Protein AF-A0A937W418-F1 (afdb_monomer)

Mean predicted aligned error: 5.49 Å

Nearest PDB structures (foldseek):
  1o9b-assembly2_B  TM=9.532E-01  e=1.378E-19  Escherichia coli
  3t4e-assembly1_B  TM=9.392E-01  e=2.701E-19  Salmonella enterica subsp. enterica serovar Typhimurium
  3tnl-assembly1_B  TM=9.259E-01  e=9.186E-19  Listeria monocytogenes EGD-e
  3sef-assembly2_C  TM=9.244E-01  e=5.097E-18  Vibrio cholerae O1 biovar El Tor str. N16961
  5dzs-assembly2_A  TM=8.755E-01  e=1.959E-17  Clostridioides difficile 630

Foldseek 3Di:
DDDPDPDDLDQDPPQAEEEEEEPPDPPDCCQVVVVVVCVVVVHSYHYYYDDADPVCLLVVLLVCLVVRHQKYFYDPPCFQVNVVNAPEEDPLSVLLNGFGIWGADPSHIYGDDCLLVVVVVVCVVVVDPLLPWAEEEEALDSSSSSVLSSSVVVNNQHYEYEYQPQVSQVVSQVSNCVVRVNHHYYYDYNVCSVVSCVVTPYYD

Radius of gyration: 19.55 Å; Cα contacts (8 Å, |Δi|>4): 354; chains: 1; bounding box: 42×28×57 Å

Secondary structure (DSSP, 8-state):
-PPS--PPP---TTPEEEEEEESS-TT-SHHHHHHHHHHHTT--EEEEEEE--GGGHHHHHHHHHHTT--EEEE-TT-TTGGGGG-SEE-HHHHHHT--SEEEEETTEEEEE--HHHHHHHHHHTTT--GGG-EEEEE--SHHHHHHHHHHHHTT-SEEEEEESSHHHHHHHHHHHHHH-TTSEEEEEEGGGHHHH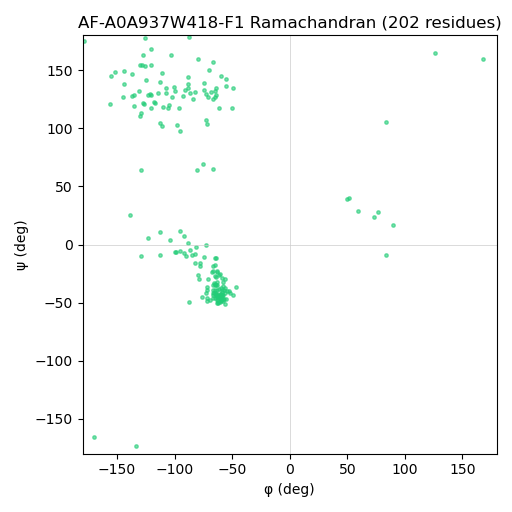HHH-SEE-

Organism: Tectimicrobiota bacterium (NCBI:txid2528274)

InterPro domains:
  IPR006151 Quinate/shikimate 5-dehydrogenase/glutamyl-tRNA reductase [PF01488] (131-198)
  IPR013708 Shikimate dehydrogenase substrate binding, N-terminal [PF08501] (20-102)
  IPR022893 Shikimate dehydrogenase family [PTHR21089] (10-198)
  IPR036291 NAD(P)-binding domain superfamily [SSF51735] (115-204)
  IPR046346 Aminoacid dehydrogenase-like, N-terminal domain superfamily [SSF53223] (10-114)

Solvent-accessible surface area (backbone atoms only — not comparable to full-atom values): 11082 Å² total; per-residue (Å²): 137,78,82,83,74,95,66,74,82,81,81,56,98,79,48,41,41,33,32,35,39,14,51,86,44,89,84,59,58,59,42,64,55,50,42,50,50,28,58,78,67,71,44,67,55,48,48,42,78,41,79,41,55,84,93,42,45,63,61,50,53,54,48,37,44,76,72,59,37,48,28,34,35,36,35,57,78,40,23,51,69,48,62,82,72,43,80,39,65,39,71,68,16,58,72,41,56,34,32,38,35,35,44,37,57,97,75,45,38,40,29,30,45,58,65,16,56,63,57,49,59,74,48,57,83,67,67,67,64,40,66,77,29,38,33,27,34,69,40,55,50,75,69,42,33,23,41,51,51,38,43,47,73,62,41,27,41,33,42,38,31,20,18,92,56,52,67,52,25,46,55,49,34,53,54,46,36,73,78,39,71,91,40,47,58,45,66,47,60,46,88,49,39,69,62,50,38,76,74,28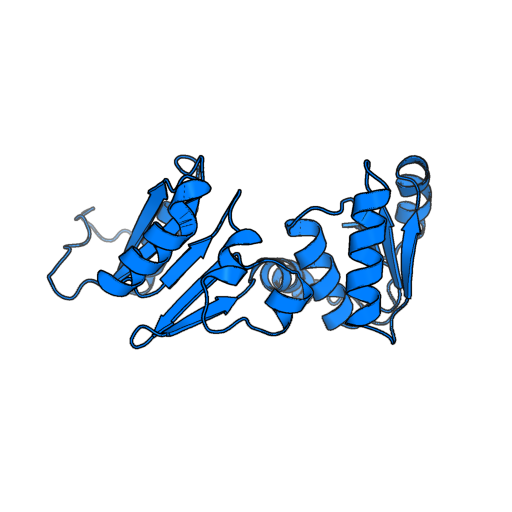,77,37,71,85

Structure (mmCIF, N/CA/C/O backbone):
data_AF-A0A937W418-F1
#
_entry.id   AF-A0A937W418-F1
#
loop_
_atom_site.group_PDB
_atom_site.id
_atom_site.type_symbol
_atom_site.label_atom_id
_atom_site.label_alt_id
_atom_site.label_comp_id
_atom_site.label_asym_id
_atom_site.label_entity_id
_atom_site.label_seq_id
_atom_site.pdbx_PDB_ins_code
_atom_site.Cartn_x
_atom_site.Cartn_y
_atom_site.Cartn_z
_atom_site.occupancy
_atom_site.B_iso_or_equiv
_atom_site.auth_seq_id
_atom_site.auth_comp_id
_atom_site.auth_asym_id
_atom_site.auth_atom_id
_atom_site.pdbx_PDB_model_num
ATOM 1 N N . MET A 1 1 ? 18.590 -0.813 29.238 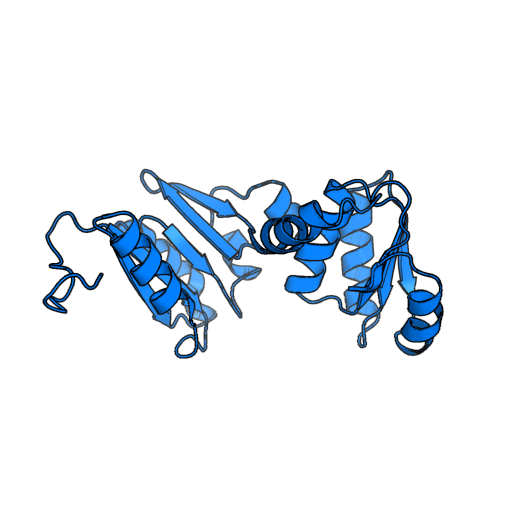1.00 36.72 1 MET A N 1
ATOM 2 C CA . MET A 1 1 ? 17.911 -0.448 30.499 1.00 36.72 1 MET A CA 1
ATOM 3 C C . MET A 1 1 ? 16.438 -0.772 30.345 1.00 36.72 1 MET A C 1
ATOM 5 O O . MET A 1 1 ? 15.747 -0.120 29.577 1.00 36.72 1 MET A O 1
ATOM 9 N N . THR A 1 2 ? 16.021 -1.861 30.978 1.00 39.09 2 THR A N 1
ATOM 10 C CA . THR A 1 2 ? 14.660 -2.403 31.008 1.00 39.09 2 THR A CA 1
ATOM 11 C C . THR A 1 2 ? 13.766 -1.528 31.882 1.00 39.09 2 THR A C 1
ATOM 13 O O . THR A 1 2 ? 14.121 -1.264 33.030 1.00 39.09 2 THR A O 1
ATOM 16 N N . SER A 1 3 ? 12.603 -1.110 31.379 1.00 38.44 3 SER A N 1
ATOM 17 C CA . SER A 1 3 ? 11.506 -0.759 32.281 1.00 38.44 3 SER A CA 1
ATOM 18 C C . SER A 1 3 ? 11.084 -2.049 33.009 1.00 38.44 3 SER A C 1
ATOM 20 O O . SER A 1 3 ? 10.907 -3.074 32.344 1.00 38.44 3 SER A O 1
ATOM 22 N N . PRO A 1 4 ? 11.033 -2.053 34.351 1.00 44.56 4 PRO A N 1
ATOM 23 C CA . PRO A 1 4 ? 10.585 -3.196 35.130 1.00 44.56 4 PRO A CA 1
ATOM 24 C C . PRO A 1 4 ? 9.059 -3.306 35.021 1.00 44.56 4 PRO A C 1
ATOM 26 O O . PRO A 1 4 ? 8.363 -2.301 35.110 1.00 44.56 4 PRO A O 1
ATOM 29 N N . GLU A 1 5 ? 8.566 -4.535 34.875 1.00 43.38 5 GLU A N 1
ATOM 30 C CA . GLU A 1 5 ? 7.152 -4.934 34.767 1.00 43.38 5 GLU A CA 1
ATOM 31 C C . GLU A 1 5 ? 6.528 -4.823 33.366 1.00 43.38 5 GLU A C 1
ATOM 33 O O . GLU A 1 5 ? 6.128 -3.762 32.896 1.00 43.38 5 GLU A O 1
ATOM 38 N N . GLY A 1 6 ? 6.342 -5.986 32.732 1.00 44.59 6 GLY A N 1
ATOM 39 C CA . GLY A 1 6 ? 5.422 -6.178 31.613 1.00 44.59 6 GLY A CA 1
ATOM 40 C C . GLY A 1 6 ? 3.965 -6.009 32.044 1.00 44.59 6 GLY A C 1
ATOM 41 O O . GLY A 1 6 ? 3.196 -6.968 32.025 1.00 44.59 6 GLY A O 1
ATOM 42 N N . ARG A 1 7 ? 3.576 -4.799 32.458 1.00 47.84 7 ARG A N 1
ATOM 43 C CA . ARG A 1 7 ? 2.165 -4.468 32.651 1.00 47.84 7 ARG A CA 1
ATOM 44 C C . ARG A 1 7 ? 1.497 -4.371 31.280 1.00 47.84 7 ARG A C 1
ATOM 46 O O . ARG A 1 7 ? 1.994 -3.628 30.431 1.00 47.84 7 ARG A O 1
ATOM 53 N N . PRO A 1 8 ? 0.383 -5.085 31.043 1.00 54.78 8 PRO A N 1
ATOM 54 C CA . PRO A 1 8 ? -0.421 -4.842 29.857 1.00 54.78 8 PRO A CA 1
ATOM 55 C C . PRO A 1 8 ? -0.817 -3.363 29.832 1.00 54.78 8 PRO A C 1
ATOM 57 O O . PRO A 1 8 ? -1.168 -2.790 30.866 1.00 54.78 8 PRO A O 1
ATOM 60 N N . GLN A 1 9 ? -0.719 -2.743 28.656 1.00 64.81 9 GLN A N 1
ATOM 61 C CA . GLN A 1 9 ? -1.182 -1.379 28.420 1.00 64.81 9 GLN A CA 1
ATOM 62 C C . GLN A 1 9 ? -2.625 -1.276 28.937 1.00 64.81 9 GLN A C 1
ATOM 64 O O . GLN A 1 9 ? -3.492 -2.029 28.494 1.00 64.81 9 GLN A O 1
ATOM 69 N N . SER A 1 10 ? -2.870 -0.430 29.942 1.00 81.00 10 SER A N 1
ATOM 70 C CA . SER A 1 10 ? -4.192 -0.339 30.559 1.00 81.00 10 SER A CA 1
ATOM 71 C C . SER A 1 10 ? -5.140 0.352 29.586 1.00 81.00 10 SER A C 1
ATOM 73 O O . SER A 1 10 ? -5.069 1.567 29.413 1.00 81.00 10 SER A O 1
ATOM 75 N N . ILE A 1 11 ? -5.998 -0.428 28.934 1.00 91.62 11 ILE A N 1
ATOM 76 C CA . ILE A 1 11 ? -7.041 0.092 28.050 1.00 91.62 11 ILE A CA 1
ATOM 77 C C . ILE A 1 11 ? -8.068 0.834 28.909 1.00 91.62 11 ILE A C 1
ATOM 79 O O . ILE A 1 11 ? -8.529 0.314 29.927 1.00 91.62 11 ILE A O 1
ATOM 83 N N . SER A 1 12 ? -8.421 2.047 28.494 1.00 93.00 12 SER A N 1
ATOM 84 C CA . SER A 1 12 ? -9.420 2.895 29.143 1.00 93.00 12 SER A CA 1
ATOM 85 C C . SER A 1 12 ? -10.492 3.344 28.142 1.00 93.00 12 SER A C 1
ATOM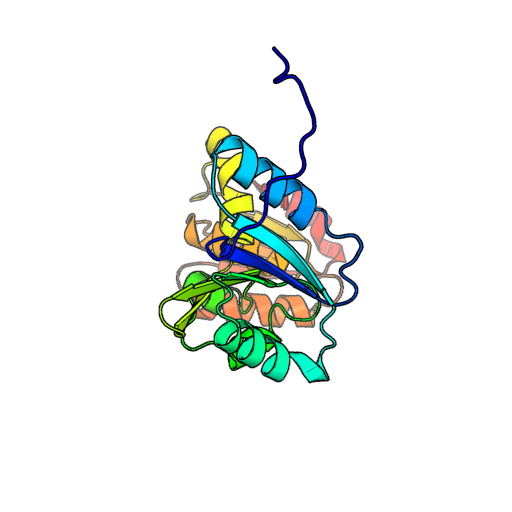 87 O O . SER A 1 12 ? -10.406 3.051 26.951 1.00 93.00 12 SER A O 1
ATOM 89 N N . GLY A 1 13 ? -11.504 4.083 28.607 1.00 93.75 13 GLY A N 1
ATOM 90 C CA . GLY A 1 13 ? -12.555 4.624 27.735 1.00 93.75 13 GLY A CA 1
ATOM 91 C C . GLY A 1 13 ? -12.071 5.660 26.711 1.00 93.75 13 GLY A C 1
ATOM 92 O O . GLY A 1 13 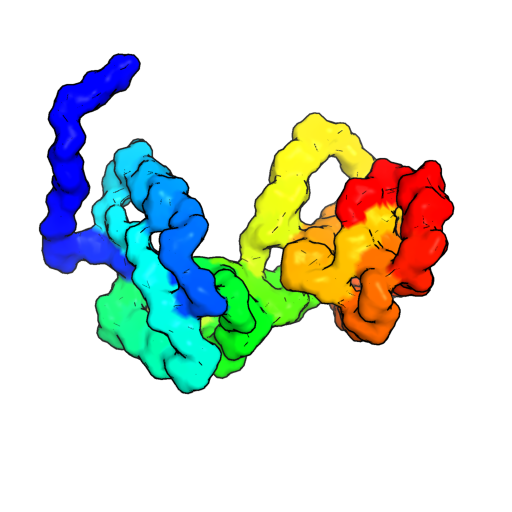? -12.827 5.999 25.807 1.00 93.75 13 GLY A O 1
ATOM 93 N N . THR A 1 14 ? -10.839 6.164 26.836 1.00 94.69 14 THR A N 1
ATOM 94 C CA . THR A 1 14 ? -10.238 7.113 25.881 1.00 94.69 14 THR A CA 1
ATOM 95 C C . THR A 1 14 ? -9.299 6.453 24.875 1.00 94.69 14 THR A C 1
ATOM 97 O O . THR A 1 14 ? -8.829 7.126 23.955 1.00 94.69 14 THR A O 1
ATOM 100 N N . THR A 1 15 ? -9.016 5.157 25.031 1.00 96.31 15 THR A N 1
ATOM 101 C CA . THR A 1 15 ? -8.032 4.458 24.206 1.00 96.31 15 THR A CA 1
ATOM 102 C C . THR A 1 15 ? -8.501 4.367 22.758 1.00 96.31 15 THR A C 1
ATOM 104 O O . THR A 1 15 ? -9.581 3.858 22.461 1.00 96.31 15 THR A O 1
ATOM 107 N N . ARG A 1 16 ? -7.662 4.838 21.831 1.00 97.00 16 ARG A N 1
ATOM 108 C CA . ARG A 1 16 ? -7.991 4.889 20.402 1.00 97.00 16 ARG A CA 1
ATOM 109 C C . ARG A 1 16 ? -7.743 3.548 19.726 1.00 97.00 16 ARG A C 1
ATOM 111 O O . ARG A 1 16 ? -6.664 2.967 19.851 1.00 97.00 16 ARG A O 1
ATOM 118 N N . LEU A 1 17 ? -8.720 3.078 18.959 1.00 97.62 17 LEU A N 1
ATOM 119 C CA . LEU A 1 17 ? -8.619 1.826 18.216 1.00 97.62 17 LEU A CA 1
ATOM 120 C C . LEU A 1 17 ? -8.097 2.063 16.794 1.00 97.62 17 LEU A C 1
ATOM 122 O O . LEU A 1 17 ? -8.657 2.855 16.033 1.00 97.62 17 LEU A O 1
ATOM 126 N N . TYR A 1 18 ? -7.055 1.317 16.442 1.00 98.56 18 TYR A N 1
ATOM 127 C CA . TYR A 1 18 ? -6.557 1.113 15.087 1.00 98.56 18 TYR A CA 1
ATOM 128 C C . TYR A 1 18 ? -6.604 -0.380 14.740 1.00 98.56 18 TYR A C 1
ATOM 130 O O . TYR A 1 18 ? -6.765 -1.235 15.616 1.00 98.56 18 TYR A O 1
ATOM 138 N N . GLY A 1 19 ? -6.420 -0.735 13.472 1.00 98.06 19 GLY A N 1
ATOM 139 C CA . GLY A 1 19 ? -6.310 -2.150 13.129 1.00 98.06 19 GLY A CA 1
ATOM 140 C C . GLY A 1 19 ? -5.872 -2.461 11.715 1.00 98.06 19 GLY A C 1
ATOM 141 O O . GLY A 1 19 ? -5.366 -1.598 11.006 1.00 98.06 19 GLY A O 1
ATOM 142 N N . ILE A 1 20 ? -6.058 -3.715 11.313 1.00 98.56 20 ILE A N 1
ATOM 143 C CA . ILE A 1 20 ? -5.779 -4.195 9.958 1.00 98.56 20 ILE A CA 1
ATOM 144 C C . ILE A 1 20 ? -6.887 -5.113 9.460 1.00 98.56 20 ILE A C 1
ATOM 146 O O . ILE A 1 20 ? -7.217 -6.089 10.125 1.00 98.56 20 ILE A O 1
ATOM 150 N N . MET A 1 21 ? -7.426 -4.833 8.275 1.00 98.44 21 MET A N 1
ATOM 151 C CA . MET A 1 21 ? -8.435 -5.667 7.618 1.00 98.44 21 MET A CA 1
ATOM 152 C C . MET A 1 21 ? -7.800 -6.568 6.553 1.00 98.44 21 MET A C 1
ATOM 154 O O . MET A 1 21 ? -7.040 -6.098 5.703 1.00 98.44 21 MET A O 1
ATOM 158 N N . GLY A 1 22 ? -8.137 -7.858 6.566 1.00 97.38 22 GLY A N 1
ATOM 159 C CA . GLY A 1 22 ? -7.689 -8.822 5.555 1.00 97.38 22 GLY A CA 1
ATOM 160 C C . GLY A 1 22 ? -8.247 -10.225 5.777 1.00 97.38 22 GLY A C 1
ATOM 161 O O . GLY A 1 22 ? -8.915 -10.486 6.783 1.00 97.38 22 GLY A O 1
ATOM 162 N N . HIS A 1 23 ? -7.959 -11.135 4.844 1.00 96.12 23 HIS A N 1
ATOM 163 C CA . HIS A 1 23 ? -8.336 -12.543 4.964 1.00 96.12 23 HIS A CA 1
ATOM 164 C C . HIS A 1 23 ? -7.434 -13.478 4.130 1.00 96.12 23 HIS A C 1
ATOM 166 O O . HIS A 1 23 ? -7.410 -13.352 2.905 1.00 96.12 23 HIS A O 1
ATOM 172 N N . PRO A 1 24 ? -6.738 -14.453 4.753 1.00 95.38 24 PRO A N 1
ATOM 173 C CA . PRO A 1 24 ? -6.520 -14.595 6.198 1.00 95.38 24 PRO A CA 1
ATOM 174 C C . PRO A 1 24 ? -5.639 -13.457 6.750 1.00 95.38 24 PRO A C 1
ATOM 176 O O . PRO A 1 24 ? -4.873 -12.847 6.009 1.00 95.38 24 PRO A O 1
ATOM 179 N N . ILE A 1 25 ? -5.731 -13.169 8.055 1.00 94.62 25 ILE A N 1
ATOM 180 C CA . ILE A 1 25 ? -5.018 -12.029 8.677 1.00 94.62 25 ILE A CA 1
ATOM 181 C C . ILE A 1 25 ? -4.198 -12.378 9.926 1.00 94.62 25 ILE A C 1
ATOM 183 O O . ILE A 1 25 ? -3.396 -11.576 10.397 1.00 94.62 25 ILE A O 1
ATOM 187 N N . THR A 1 26 ? -4.359 -13.590 10.452 1.00 92.44 26 THR A N 1
ATOM 188 C CA . THR A 1 26 ? -3.768 -14.035 11.725 1.00 92.44 26 THR A CA 1
ATOM 189 C C . THR A 1 26 ? -2.239 -14.047 11.732 1.00 92.44 26 THR A C 1
ATOM 191 O O . THR A 1 26 ? -1.639 -13.943 12.795 1.00 92.44 26 THR A O 1
ATOM 194 N N . HIS A 1 27 ? -1.603 -14.138 10.563 1.00 91.56 27 HIS A N 1
ATOM 195 C CA . HIS A 1 27 ? -0.144 -14.133 10.418 1.00 91.56 27 HIS A CA 1
ATOM 196 C C . HIS A 1 27 ? 0.463 -12.729 10.281 1.00 91.56 27 HIS A C 1
ATOM 198 O O . HIS A 1 27 ? 1.671 -12.603 10.088 1.00 91.56 27 HIS A O 1
ATOM 204 N N . SER A 1 28 ? -0.351 -11.671 10.335 1.00 94.56 28 SER A N 1
ATOM 205 C CA . SER A 1 28 ? 0.160 -10.309 10.209 1.00 94.56 28 SER A CA 1
ATOM 206 C C . SER A 1 28 ? 1.076 -9.946 11.378 1.00 94.56 28 SER A C 1
ATOM 208 O O . SER A 1 28 ? 0.716 -10.115 12.542 1.00 94.56 28 SER A O 1
ATOM 210 N N . LEU A 1 29 ? 2.240 -9.379 11.061 1.00 95.38 29 LEU A N 1
ATOM 211 C CA . LEU A 1 29 ? 3.155 -8.791 12.043 1.00 95.38 29 LEU A CA 1
ATOM 212 C C . LEU A 1 29 ? 2.796 -7.336 12.381 1.00 95.38 29 LEU A C 1
ATOM 214 O O . LEU A 1 29 ? 3.349 -6.775 13.327 1.00 95.38 29 LEU A O 1
ATOM 218 N N . SER A 1 30 ? 1.859 -6.721 11.646 1.00 95.94 30 SER A N 1
ATOM 219 C CA . SER A 1 30 ? 1.450 -5.330 11.869 1.00 95.94 30 SER A CA 1
ATOM 220 C C . SER A 1 30 ? 0.965 -5.064 13.299 1.00 95.94 30 SER A C 1
ATOM 222 O O . SER A 1 30 ? 1.392 -4.049 13.843 1.00 95.94 30 SER A O 1
ATOM 224 N N . PRO A 1 31 ? 0.173 -5.943 13.958 1.00 96.31 31 PRO A N 1
ATOM 225 C CA . PRO A 1 31 ? -0.198 -5.740 15.357 1.00 96.31 31 PRO A CA 1
ATOM 226 C C . PRO A 1 31 ? 1.011 -5.635 16.287 1.00 96.31 31 PRO A C 1
ATOM 228 O O . PRO A 1 31 ? 1.103 -4.687 17.056 1.00 96.31 31 PRO A O 1
ATOM 231 N N . MET A 1 32 ? 1.988 -6.539 16.160 1.00 96.00 32 MET A N 1
ATOM 232 C CA . MET A 1 32 ? 3.211 -6.490 16.968 1.00 96.00 32 MET A CA 1
ATOM 233 C C . MET A 1 32 ? 3.979 -5.181 16.737 1.00 96.00 32 MET A C 1
ATOM 235 O O . MET A 1 32 ? 4.341 -4.496 17.693 1.00 96.00 32 MET A O 1
ATOM 239 N N . MET A 1 33 ? 4.200 -4.824 15.469 1.00 96.62 33 MET A N 1
ATOM 240 C CA . MET A 1 33 ? 4.958 -3.633 15.080 1.00 96.62 33 MET A CA 1
ATOM 241 C C . MET A 1 33 ? 4.294 -2.340 15.572 1.00 96.62 33 MET A C 1
ATOM 243 O O . MET A 1 33 ? 4.955 -1.485 16.160 1.00 96.62 33 MET A O 1
ATOM 247 N N . GLN A 1 34 ? 2.984 -2.201 15.359 1.00 97.06 34 GLN A N 1
ATOM 248 C CA . GLN A 1 34 ? 2.237 -0.989 15.694 1.00 97.06 34 GLN A CA 1
ATOM 249 C C . GLN A 1 34 ? 2.042 -0.844 17.201 1.00 97.06 34 GLN A C 1
ATOM 251 O O . GLN A 1 34 ? 2.251 0.240 17.740 1.00 97.06 34 GLN A O 1
ATOM 256 N N . THR A 1 35 ? 1.732 -1.934 17.911 1.00 94.75 35 THR A N 1
ATOM 257 C CA . THR A 1 35 ? 1.667 -1.920 19.379 1.00 94.75 35 THR A CA 1
ATOM 258 C C . THR A 1 35 ? 3.007 -1.509 19.984 1.00 94.75 35 THR A C 1
ATOM 260 O O . THR A 1 35 ? 3.031 -0.665 20.878 1.00 94.75 35 THR A O 1
ATOM 263 N N . PHE A 1 36 ? 4.127 -2.036 19.474 1.00 95.06 36 PHE A N 1
ATOM 264 C CA . PHE A 1 36 ? 5.452 -1.616 19.928 1.00 95.06 36 PHE A CA 1
ATOM 265 C C . PHE A 1 36 ? 5.681 -0.115 19.695 1.00 95.06 36 PHE A C 1
ATOM 267 O O . PHE A 1 36 ? 6.080 0.591 20.620 1.00 95.06 36 PHE A O 1
ATOM 274 N N . ALA A 1 37 ? 5.374 0.396 18.498 1.00 96.00 37 ALA A N 1
ATOM 275 C CA . ALA A 1 37 ? 5.512 1.818 18.186 1.00 96.00 37 ALA A CA 1
ATOM 276 C C . ALA A 1 37 ? 4.648 2.702 19.106 1.00 96.00 37 ALA A C 1
ATOM 278 O O . ALA A 1 37 ? 5.151 3.667 19.684 1.00 96.00 37 ALA A O 1
ATOM 279 N N . PHE A 1 38 ? 3.378 2.346 19.326 1.00 95.56 38 PHE A N 1
ATOM 280 C CA . PHE A 1 38 ? 2.496 3.075 20.242 1.00 95.56 38 PHE A CA 1
ATOM 281 C C . PHE A 1 38 ? 3.048 3.123 21.667 1.00 95.56 38 PHE A C 1
ATOM 283 O O . PHE A 1 38 ? 3.011 4.178 22.299 1.00 95.56 38 PHE A O 1
ATOM 290 N N . GLN A 1 39 ? 3.621 2.023 22.155 1.00 92.81 39 GLN A N 1
ATOM 291 C CA . GLN A 1 39 ? 4.241 1.972 23.479 1.00 92.81 39 GLN A CA 1
ATOM 292 C C . GLN A 1 39 ? 5.491 2.852 23.568 1.00 92.81 39 GLN A C 1
ATOM 294 O O . GLN A 1 39 ? 5.622 3.625 24.519 1.00 92.81 39 GLN A O 1
ATOM 299 N N . GLN A 1 40 ? 6.381 2.792 22.571 1.00 95.88 40 GLN A N 1
ATOM 300 C CA . GLN A 1 40 ? 7.585 3.632 22.532 1.00 95.88 40 GLN A CA 1
ATOM 301 C C . GLN A 1 40 ? 7.242 5.127 22.525 1.00 95.88 40 GLN A C 1
ATOM 303 O O . GLN A 1 40 ? 7.902 5.920 23.196 1.00 95.88 40 GLN A O 1
ATOM 308 N N . HIS A 1 41 ? 6.167 5.503 21.829 1.00 94.88 41 HIS A N 1
ATOM 309 C CA . HIS A 1 41 ? 5.704 6.887 21.734 1.00 94.88 41 HIS A CA 1
ATOM 310 C C . HIS A 1 41 ? 4.664 7.279 22.797 1.00 94.88 41 HIS A C 1
ATOM 312 O O . HIS A 1 41 ? 4.139 8.390 22.743 1.00 94.88 41 HIS A O 1
ATOM 318 N N . ARG A 1 42 ? 4.382 6.408 23.780 1.00 93.69 42 ARG A N 1
ATOM 319 C CA . ARG A 1 42 ? 3.401 6.632 24.864 1.00 93.69 42 ARG A CA 1
ATOM 320 C C . ARG A 1 42 ? 2.023 7.070 24.349 1.00 93.69 42 ARG A C 1
ATOM 322 O O . ARG A 1 42 ? 1.377 7.942 24.926 1.00 93.69 42 ARG A O 1
ATOM 329 N N . MET A 1 43 ? 1.583 6.475 23.247 1.00 95.06 43 MET A N 1
ATOM 330 C CA . MET A 1 43 ? 0.284 6.749 22.644 1.00 95.06 43 MET A CA 1
ATOM 331 C C . MET A 1 43 ? -0.794 5.865 23.283 1.00 95.06 43 MET A C 1
ATOM 333 O O . MET A 1 43 ? -0.636 4.647 23.353 1.00 95.06 43 MET A O 1
ATOM 337 N N . ASP A 1 44 ? -1.912 6.466 23.705 1.00 95.50 44 ASP A N 1
ATOM 338 C CA . ASP A 1 44 ? -3.102 5.745 24.189 1.00 95.50 44 ASP A CA 1
ATOM 339 C C . ASP A 1 44 ? -3.879 5.129 23.011 1.00 95.50 44 ASP A C 1
ATOM 341 O O . ASP A 1 44 ? -4.938 5.611 22.600 1.00 95.50 44 ASP A O 1
ATOM 345 N N . CYS A 1 45 ? -3.272 4.113 22.395 1.00 96.50 45 CYS A N 1
ATOM 346 C CA . CYS A 1 45 ? -3.767 3.441 21.201 1.00 96.50 45 CYS A CA 1
ATOM 347 C C . CYS A 1 45 ? -3.610 1.921 21.316 1.00 96.50 45 CYS A C 1
ATOM 349 O O . CYS A 1 45 ? -2.609 1.433 21.844 1.00 96.50 45 CYS A O 1
ATOM 351 N N . VAL A 1 46 ? -4.546 1.183 20.719 1.00 96.75 46 VAL A N 1
ATOM 352 C CA . VAL A 1 46 ? -4.428 -0.260 20.461 1.00 96.75 46 VAL A CA 1
ATOM 353 C C . VAL A 1 46 ? -4.525 -0.554 18.968 1.00 96.75 46 VAL A C 1
ATOM 355 O O . VAL A 1 46 ? -5.134 0.206 18.217 1.00 96.75 46 VAL A O 1
ATOM 358 N N . TYR A 1 47 ? -3.930 -1.666 18.537 1.00 97.81 47 TYR A N 1
ATOM 359 C CA . TYR A 1 47 ? -3.952 -2.117 17.148 1.00 97.81 47 TYR A CA 1
ATOM 360 C C . TYR A 1 47 ? -4.427 -3.568 17.065 1.00 97.81 47 TYR A C 1
ATOM 362 O O . TYR A 1 47 ? -3.799 -4.449 17.649 1.00 97.81 47 TYR A O 1
ATOM 370 N N . MET A 1 48 ? -5.504 -3.830 16.320 1.00 96.81 48 MET A N 1
ATOM 371 C CA . MET A 1 48 ? -6.133 -5.155 16.262 1.00 96.81 48 MET A CA 1
ATOM 372 C C . MET A 1 48 ? -6.257 -5.707 14.834 1.00 96.81 48 MET A C 1
ATOM 374 O O . MET A 1 48 ? -6.569 -4.960 13.906 1.00 96.81 48 MET A O 1
ATOM 378 N N . PRO A 1 49 ? -6.059 -7.020 14.619 1.00 97.62 49 PRO A N 1
ATOM 379 C CA . PRO A 1 49 ? -6.434 -7.656 13.365 1.00 97.62 49 PRO A CA 1
ATOM 380 C C . PRO A 1 49 ? -7.956 -7.836 13.276 1.00 97.62 49 PRO A C 1
ATOM 382 O O . PRO A 1 49 ? -8.590 -8.355 14.193 1.00 97.62 49 PRO A O 1
ATOM 385 N N . PHE A 1 50 ? -8.526 -7.460 12.135 1.00 97.88 50 PHE A N 1
ATOM 386 C CA . PHE A 1 50 ? -9.932 -7.635 11.787 1.00 97.88 50 PHE A CA 1
ATOM 387 C C . PHE A 1 50 ? -10.039 -8.650 10.637 1.00 97.88 50 PHE A C 1
ATOM 389 O O . PHE A 1 50 ? -9.712 -8.324 9.490 1.00 97.88 50 PHE A O 1
ATOM 396 N N . PRO A 1 51 ? -10.454 -9.901 10.910 1.00 97.75 51 PRO A N 1
ATOM 397 C CA . PRO A 1 51 ? -10.679 -10.889 9.863 1.00 97.75 51 PRO A CA 1
ATOM 398 C C . PRO A 1 51 ? -11.952 -10.524 9.095 1.00 97.75 51 PRO A C 1
ATOM 400 O O . PRO A 1 51 ? -13.059 -10.675 9.605 1.00 97.75 51 PRO A O 1
ATOM 403 N N . VAL A 1 52 ? -11.794 -10.035 7.867 1.00 98.19 52 VAL A N 1
ATOM 404 C CA . VAL A 1 52 ? -12.905 -9.543 7.041 1.00 98.19 52 VAL A CA 1
ATOM 405 C C . VAL A 1 52 ? -12.957 -10.357 5.759 1.00 98.19 52 VAL A C 1
ATOM 407 O O . VAL A 1 52 ? -12.007 -10.329 4.985 1.00 98.19 52 VAL A O 1
ATOM 410 N N . LEU A 1 53 ? -14.050 -11.081 5.526 1.00 98.12 53 LEU A N 1
ATOM 411 C CA . LEU A 1 53 ? -14.283 -11.764 4.250 1.00 98.12 53 LEU A CA 1
ATOM 412 C C . LEU A 1 53 ? -14.578 -10.740 3.133 1.00 98.12 53 LEU A C 1
ATOM 414 O O . LEU A 1 53 ? -15.123 -9.677 3.442 1.00 98.12 53 LEU A O 1
ATOM 418 N N . PRO A 1 54 ? -14.238 -11.021 1.858 1.00 97.81 54 PRO A N 1
ATOM 419 C CA . PRO A 1 54 ? -14.475 -10.102 0.733 1.00 97.81 54 PRO A CA 1
ATOM 420 C C . PRO A 1 54 ? -15.900 -9.541 0.660 1.00 97.81 54 PRO A C 1
ATOM 422 O O . PRO A 1 54 ? -16.086 -8.339 0.486 1.00 97.81 54 PRO A O 1
ATOM 425 N N . GLU A 1 55 ? -16.900 -10.391 0.872 1.00 98.19 55 GLU A N 1
ATOM 426 C CA . GLU A 1 55 ? -18.325 -10.053 0.858 1.00 98.19 55 GLU A CA 1
ATOM 427 C C . GLU A 1 55 ? -18.756 -9.121 2.002 1.00 98.19 55 GLU A C 1
ATOM 429 O O . GLU A 1 55 ? -19.796 -8.475 1.912 1.00 98.19 55 GLU A O 1
ATOM 434 N N . HIS A 1 56 ? -17.954 -9.008 3.064 1.00 98.38 56 HIS A N 1
ATOM 435 C CA . HIS A 1 56 ? -18.253 -8.187 4.239 1.00 98.38 56 HIS A CA 1
ATOM 436 C C . HIS A 1 56 ? -17.453 -6.882 4.288 1.00 98.38 56 HIS A C 1
ATOM 438 O O . HIS A 1 56 ? -17.570 -6.142 5.265 1.00 98.38 56 HIS A O 1
ATOM 444 N N . LEU A 1 57 ? -16.645 -6.572 3.266 1.00 98.62 57 LEU A N 1
ATOM 445 C CA . LEU A 1 57 ? -15.735 -5.423 3.299 1.00 98.62 57 LEU A CA 1
ATOM 446 C C . LEU A 1 57 ? -16.463 -4.091 3.524 1.00 98.62 57 LEU A C 1
ATOM 448 O O . LEU A 1 57 ? -16.082 -3.339 4.417 1.00 98.62 57 LEU A O 1
ATOM 452 N N . GLY A 1 58 ? -17.539 -3.823 2.780 1.00 98.44 58 GLY A N 1
ATOM 453 C CA . GLY A 1 58 ? -18.318 -2.591 2.946 1.00 98.44 58 GLY A CA 1
ATOM 454 C C . GLY A 1 58 ? -18.932 -2.465 4.344 1.00 98.44 58 GLY A C 1
ATOM 455 O O . GLY A 1 58 ? -18.818 -1.422 4.985 1.00 98.44 58 GLY A O 1
ATOM 456 N N . THR A 1 59 ? -19.511 -3.553 4.865 1.00 98.69 59 THR A N 1
ATOM 457 C CA . THR A 1 59 ? -20.064 -3.597 6.228 1.00 98.69 59 THR A CA 1
ATOM 458 C C . THR A 1 59 ? -18.983 -3.390 7.287 1.00 98.69 59 THR A C 1
ATOM 460 O O . THR A 1 59 ? -19.216 -2.684 8.265 1.00 98.69 59 THR A O 1
ATOM 463 N N . ALA A 1 60 ? -17.793 -3.964 7.096 1.00 98.50 60 ALA A N 1
ATOM 464 C CA . ALA A 1 60 ? -16.672 -3.802 8.014 1.00 98.50 60 ALA A CA 1
ATOM 465 C C . ALA A 1 60 ? -16.152 -2.357 8.041 1.00 98.50 60 ALA A C 1
ATOM 467 O O . ALA A 1 60 ? -15.896 -1.835 9.124 1.00 98.50 60 ALA A O 1
ATOM 468 N N . VAL A 1 61 ? -16.043 -1.695 6.883 1.00 98.62 61 VAL A N 1
ATOM 469 C CA . VAL A 1 61 ? -15.645 -0.279 6.797 1.00 98.62 61 VAL A CA 1
ATOM 470 C C . VAL A 1 61 ? -16.680 0.612 7.486 1.00 98.62 61 VAL A C 1
ATOM 472 O O . VAL A 1 61 ? -16.321 1.387 8.371 1.00 98.62 61 VAL A O 1
ATOM 475 N N . ALA A 1 62 ? -17.967 0.445 7.166 1.00 98.44 62 ALA A N 1
ATOM 476 C CA . ALA A 1 62 ? -19.045 1.204 7.802 1.00 98.44 62 ALA A CA 1
ATOM 477 C C . ALA A 1 62 ? -19.094 0.981 9.324 1.00 98.44 62 ALA A C 1
ATOM 479 O O . ALA A 1 62 ? -19.225 1.931 10.096 1.00 98.44 62 ALA A O 1
ATOM 480 N N . GLY A 1 63 ? -18.932 -0.269 9.769 1.00 98.38 63 GLY A N 1
ATOM 481 C CA . GLY A 1 63 ? -18.867 -0.620 11.184 1.00 98.38 63 GLY A CA 1
ATOM 482 C C . GLY A 1 63 ? -17.658 -0.007 11.890 1.00 98.38 63 GLY A C 1
ATOM 483 O O . GLY A 1 63 ? -17.805 0.526 12.984 1.00 98.38 63 GLY A O 1
ATOM 484 N N . ALA A 1 64 ? -16.478 -0.017 11.263 1.00 98.19 64 ALA A N 1
ATOM 485 C CA . ALA A 1 64 ? -15.277 0.603 11.820 1.00 98.19 64 ALA A CA 1
ATOM 486 C C . ALA A 1 64 ? -15.466 2.113 12.034 1.00 98.19 64 ALA A C 1
ATOM 488 O O . ALA A 1 64 ? -15.120 2.628 13.097 1.00 98.19 64 ALA A O 1
ATOM 489 N N . ILE A 1 65 ? -16.075 2.803 11.066 1.00 98.12 65 ILE A N 1
ATOM 490 C CA . ILE A 1 65 ? -16.414 4.226 11.183 1.00 98.12 65 ILE A CA 1
ATOM 491 C C . ILE A 1 65 ? -17.403 4.447 12.337 1.00 98.12 65 ILE A C 1
ATOM 493 O O . ILE A 1 65 ? -17.154 5.278 13.209 1.00 98.12 65 ILE A O 1
ATOM 497 N N . ALA A 1 66 ? -18.490 3.670 12.386 1.00 98.00 66 ALA A N 1
ATOM 498 C CA . ALA A 1 66 ? -19.524 3.790 13.415 1.00 98.00 66 ALA A CA 1
ATOM 499 C C . ALA A 1 66 ? -19.011 3.492 14.837 1.00 98.00 66 ALA A C 1
ATOM 501 O O . ALA A 1 66 ? -19.481 4.090 15.802 1.00 98.00 66 ALA A O 1
ATOM 502 N N . LEU A 1 67 ? -18.035 2.590 14.969 1.00 96.88 67 LEU A N 1
ATOM 503 C CA . LEU A 1 67 ? -17.386 2.241 16.236 1.00 96.88 67 LEU A CA 1
ATOM 504 C C . LEU A 1 67 ? -16.279 3.228 16.649 1.00 96.88 67 LEU A C 1
ATOM 506 O O . LEU A 1 67 ? -15.685 3.054 17.710 1.00 96.88 67 LEU A O 1
ATOM 510 N N . GLY A 1 68 ? -15.982 4.247 15.836 1.00 96.62 68 GLY A N 1
ATOM 511 C CA . GLY A 1 68 ? -14.960 5.248 16.146 1.00 96.62 68 GLY A CA 1
ATOM 512 C C . GLY A 1 68 ? -13.519 4.767 15.944 1.00 96.62 68 GLY A C 1
ATOM 513 O O . GLY A 1 68 ? -12.608 5.247 16.618 1.00 96.62 68 GLY A O 1
ATOM 514 N N . VAL A 1 69 ? -13.279 3.820 15.030 1.00 98.19 69 VAL A N 1
ATOM 515 C CA . VAL A 1 69 ? -11.915 3.425 14.636 1.00 98.19 69 VAL A CA 1
ATOM 516 C C . VAL A 1 69 ? -11.217 4.617 13.978 1.00 98.19 69 VAL A C 1
ATOM 518 O O . VAL A 1 69 ? -11.741 5.205 13.038 1.00 98.19 69 VAL A O 1
ATOM 521 N N . HIS A 1 70 ? -10.012 4.956 14.441 1.00 97.81 70 HIS A N 1
ATOM 522 C CA . HIS A 1 70 ? -9.266 6.140 13.985 1.00 97.81 70 HIS A CA 1
ATOM 523 C C . HIS A 1 70 ? -8.485 5.922 12.678 1.00 97.81 70 HIS A C 1
ATOM 525 O O . HIS A 1 70 ? -8.005 6.865 12.040 1.00 97.81 70 HIS A O 1
ATOM 531 N N . GLY A 1 71 ? -8.303 4.667 12.291 1.00 98.31 71 GLY A N 1
ATOM 532 C CA . GLY A 1 71 ? -7.616 4.285 11.071 1.00 98.31 71 GLY A CA 1
ATOM 533 C C . GLY A 1 71 ? -7.312 2.799 11.051 1.00 98.31 71 GLY A C 1
ATOM 534 O O . GLY A 1 71 ? -7.279 2.133 12.088 1.00 98.31 71 GLY A O 1
ATOM 535 N N . PHE A 1 72 ? -7.083 2.266 9.864 1.00 98.62 72 PHE A N 1
ATOM 536 C CA . PHE A 1 72 ? -6.754 0.861 9.708 1.00 98.62 72 PHE A CA 1
ATOM 537 C C . PHE A 1 72 ? -5.901 0.627 8.471 1.00 98.62 72 PHE A C 1
ATOM 539 O O . PHE A 1 72 ? -6.019 1.314 7.458 1.00 98.62 72 PHE A O 1
ATOM 546 N N . ASN A 1 73 ? -5.029 -0.370 8.550 1.00 98.50 73 ASN A N 1
ATOM 547 C CA . ASN A 1 73 ? -4.378 -0.911 7.377 1.00 98.50 73 ASN A CA 1
ATOM 548 C C . ASN A 1 73 ? -5.303 -1.881 6.643 1.00 98.50 73 ASN A C 1
ATOM 550 O O . ASN A 1 73 ? -6.251 -2.440 7.197 1.00 98.50 73 ASN A O 1
ATOM 554 N N . VAL A 1 74 ? -4.984 -2.098 5.377 1.00 97.50 74 VAL A N 1
ATOM 555 C CA . VAL A 1 74 ? -5.717 -2.980 4.476 1.00 97.50 74 VAL A CA 1
ATOM 556 C C . VAL A 1 74 ? -4.704 -3.883 3.802 1.00 97.50 74 VAL A C 1
ATOM 558 O O . VAL A 1 74 ? -3.671 -3.428 3.305 1.00 97.50 74 VAL A O 1
ATOM 561 N N . THR A 1 75 ? -4.980 -5.178 3.791 1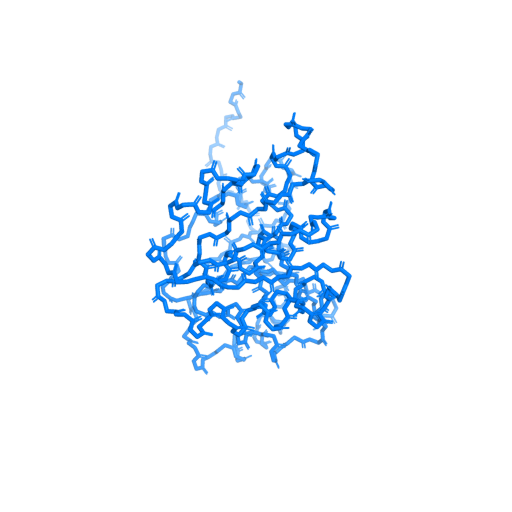.00 94.94 75 THR A N 1
ATOM 562 C CA . THR A 1 75 ? -4.137 -6.156 3.109 1.00 94.94 75 THR A CA 1
ATOM 563 C C . THR A 1 75 ? -4.977 -7.107 2.269 1.00 94.94 75 THR A C 1
ATOM 565 O O . THR A 1 75 ? -6.170 -6.887 2.070 1.00 94.94 75 THR A O 1
ATOM 568 N N . ILE A 1 76 ? -4.332 -8.125 1.703 1.00 92.50 76 ILE A N 1
ATOM 569 C CA . ILE A 1 76 ? -4.958 -9.115 0.830 1.00 92.50 76 ILE A CA 1
ATOM 570 C C . ILE A 1 76 ? -6.240 -9.666 1.487 1.00 92.50 76 ILE A C 1
ATOM 572 O O . ILE A 1 76 ? -6.224 -9.992 2.680 1.00 92.50 76 ILE A O 1
ATOM 576 N N . PRO A 1 77 ? -7.344 -9.782 0.726 1.00 93.69 77 PRO A N 1
ATOM 577 C CA . PRO A 1 77 ? -7.497 -9.459 -0.702 1.00 93.69 77 PRO A CA 1
ATOM 578 C C . PRO A 1 77 ? -8.051 -8.046 -0.985 1.00 93.69 77 PRO A C 1
ATOM 580 O O . PRO A 1 77 ? -8.406 -7.747 -2.119 1.00 93.69 77 PRO A O 1
ATOM 583 N N . HIS A 1 78 ? -8.121 -7.163 0.014 1.00 96.75 78 HIS A N 1
ATOM 584 C CA . HIS A 1 78 ? -9.000 -5.982 -0.014 1.00 96.75 78 HIS A CA 1
ATOM 585 C C . HIS A 1 78 ? -8.385 -4.700 -0.571 1.00 96.75 78 HIS A C 1
ATOM 587 O O . HIS A 1 78 ? -9.093 -3.706 -0.707 1.00 96.75 78 HIS A O 1
ATOM 593 N N . LYS A 1 79 ? -7.078 -4.678 -0.859 1.00 94.88 79 LYS A N 1
ATOM 594 C CA . LYS A 1 79 ? -6.364 -3.428 -1.180 1.00 94.88 79 LYS A CA 1
ATOM 595 C C . LYS A 1 79 ? -6.955 -2.673 -2.381 1.00 94.88 79 LYS A C 1
ATOM 597 O O . LYS A 1 79 ? -6.920 -1.449 -2.392 1.00 94.88 79 LYS A O 1
ATOM 602 N N . GLU A 1 80 ? -7.502 -3.379 -3.367 1.00 93.56 80 GLU A N 1
ATOM 603 C CA . GLU A 1 80 ? -8.138 -2.770 -4.548 1.00 93.56 80 GLU A CA 1
ATOM 604 C C . GLU A 1 80 ? -9.620 -2.467 -4.278 1.00 93.56 80 GLU A C 1
ATOM 606 O O . GLU A 1 80 ? -10.090 -1.347 -4.462 1.00 93.56 80 GLU A O 1
ATOM 611 N N . THR A 1 81 ? -10.362 -3.450 -3.760 1.00 96.38 81 THR A N 1
ATOM 612 C CA . THR A 1 81 ? -11.816 -3.353 -3.564 1.00 96.38 81 THR A CA 1
ATOM 613 C C . THR A 1 81 ? -12.220 -2.347 -2.496 1.00 96.38 81 THR A C 1
ATOM 615 O O . THR A 1 81 ? -13.342 -1.846 -2.535 1.00 96.38 81 THR A O 1
ATOM 618 N N . ILE A 1 82 ? -11.332 -2.028 -1.548 1.00 98.12 82 ILE A N 1
ATOM 619 C CA . ILE A 1 82 ? -11.653 -1.070 -0.491 1.00 98.12 82 ILE A CA 1
ATOM 620 C C . ILE A 1 82 ? -11.892 0.339 -1.027 1.00 98.12 82 ILE A C 1
ATOM 622 O O . ILE A 1 82 ? -12.662 1.086 -0.436 1.00 98.12 82 ILE A O 1
ATOM 626 N N . MET A 1 83 ? -11.280 0.686 -2.161 1.00 97.75 83 MET A N 1
ATOM 627 C CA . MET A 1 83 ? -11.360 2.018 -2.760 1.00 97.75 83 MET A CA 1
ATOM 628 C C . MET A 1 83 ? -12.803 2.469 -3.023 1.00 97.75 83 MET A C 1
ATOM 630 O O . MET A 1 83 ? -13.082 3.659 -2.948 1.00 97.75 83 MET A O 1
ATOM 634 N N . ALA A 1 84 ? -13.725 1.534 -3.281 1.00 98.06 84 ALA A N 1
ATOM 635 C CA . ALA A 1 84 ? -15.143 1.825 -3.507 1.00 98.06 84 ALA A CA 1
ATOM 636 C C . ALA A 1 84 ? -15.927 2.194 -2.230 1.00 98.06 84 ALA A C 1
ATOM 638 O O . ALA A 1 84 ? -17.075 2.619 -2.326 1.00 98.06 84 ALA A O 1
ATOM 639 N N . TYR A 1 85 ? -15.332 2.011 -1.049 1.00 98.38 85 TYR A N 1
ATOM 640 C CA . TYR A 1 85 ? -15.955 2.260 0.256 1.00 98.38 85 TYR A CA 1
ATOM 641 C C . TYR A 1 85 ? -15.309 3.429 1.011 1.00 98.38 85 TYR A C 1
ATOM 643 O O . TYR A 1 85 ? -15.558 3.580 2.205 1.00 98.38 85 TYR A O 1
ATOM 651 N N . LEU A 1 86 ? -14.446 4.206 0.349 1.00 98.56 86 LEU A N 1
ATOM 652 C CA . LEU A 1 86 ? -13.776 5.367 0.933 1.00 98.56 86 LEU A CA 1
ATOM 653 C C . LEU A 1 86 ? -14.305 6.655 0.301 1.00 98.56 86 LEU A C 1
ATOM 655 O O . LEU A 1 86 ? -14.632 6.671 -0.885 1.00 98.56 86 LEU A O 1
ATOM 659 N N . ASP A 1 87 ? -14.336 7.728 1.084 1.00 98.44 87 ASP A N 1
ATOM 660 C CA . ASP A 1 87 ? -14.773 9.050 0.633 1.00 98.44 87 ASP A CA 1
ATOM 661 C C . ASP A 1 87 ? -13.721 9.664 -0.296 1.00 98.44 87 ASP A C 1
ATOM 663 O O . ASP A 1 87 ? -14.022 10.083 -1.414 1.00 98.44 87 ASP A O 1
ATOM 667 N N . ASP A 1 88 ? -12.457 9.626 0.134 1.00 98.38 88 ASP A N 1
ATOM 668 C CA . ASP A 1 88 ? -11.328 10.133 -0.630 1.00 98.38 88 ASP A CA 1
ATOM 669 C C . ASP A 1 88 ? -10.171 9.140 -0.736 1.00 98.38 88 ASP A C 1
ATOM 671 O O . ASP A 1 88 ? -9.937 8.270 0.107 1.00 98.38 88 ASP A O 1
ATOM 675 N N . ILE A 1 89 ? -9.389 9.310 -1.802 1.00 98.31 89 ILE A N 1
ATOM 676 C CA . ILE A 1 89 ? -8.184 8.532 -2.077 1.00 98.31 89 ILE A CA 1
ATOM 677 C C . ILE A 1 89 ? -7.078 9.487 -2.516 1.00 98.31 89 ILE A C 1
ATOM 679 O O . ILE A 1 89 ? -7.256 10.282 -3.448 1.00 98.31 89 ILE A O 1
ATOM 683 N N . ALA A 1 90 ? -5.919 9.374 -1.873 1.00 95.94 90 ALA A N 1
ATOM 684 C CA . ALA A 1 90 ? -4.737 10.151 -2.203 1.00 95.94 90 ALA A CA 1
ATOM 685 C C . ALA A 1 90 ? -4.288 9.894 -3.658 1.00 95.94 90 ALA A C 1
ATOM 687 O O . ALA A 1 90 ? -4.355 8.750 -4.122 1.00 95.94 90 ALA A O 1
ATOM 688 N N . PRO A 1 91 ? -3.763 10.905 -4.379 1.00 91.12 91 PRO A N 1
ATOM 689 C CA . PRO A 1 91 ? -3.366 10.759 -5.783 1.00 91.12 91 PRO A CA 1
ATOM 690 C C . PRO A 1 91 ? -2.427 9.576 -6.055 1.00 91.12 91 PRO A C 1
ATOM 692 O O . PRO A 1 91 ? -2.643 8.830 -7.007 1.00 91.12 91 PRO A O 1
ATOM 695 N N . ALA A 1 92 ? -1.437 9.344 -5.183 1.00 89.81 92 ALA A N 1
ATOM 696 C CA . ALA A 1 92 ? -0.523 8.207 -5.305 1.00 89.81 92 ALA A CA 1
ATOM 697 C C . ALA A 1 92 ? -1.257 6.858 -5.190 1.00 89.81 92 ALA A C 1
ATOM 699 O O . ALA A 1 92 ? -1.035 5.965 -5.999 1.00 89.81 92 ALA A O 1
ATOM 700 N N . ALA A 1 93 ? -2.186 6.720 -4.239 1.00 93.38 93 ALA A N 1
ATOM 701 C CA . ALA A 1 93 ? -2.980 5.502 -4.085 1.00 93.38 93 ALA A CA 1
ATOM 702 C C . ALA A 1 93 ? -3.934 5.273 -5.272 1.00 93.38 93 ALA A C 1
ATOM 704 O O . ALA A 1 93 ? -4.112 4.128 -5.688 1.00 93.38 93 ALA A O 1
ATOM 705 N N . ARG A 1 94 ? -4.490 6.346 -5.866 1.00 92.44 94 ARG A N 1
ATOM 706 C CA . ARG A 1 94 ? -5.282 6.258 -7.109 1.00 92.44 94 ARG A CA 1
ATOM 707 C C . ARG A 1 94 ? -4.439 5.750 -8.275 1.00 92.44 94 ARG A C 1
ATOM 709 O O . ARG A 1 94 ? -4.865 4.811 -8.934 1.00 92.44 94 ARG A O 1
ATOM 716 N N . ALA A 1 95 ? -3.241 6.304 -8.473 1.00 88.75 95 ALA A N 1
ATOM 717 C CA . ALA A 1 95 ? -2.328 5.866 -9.531 1.00 88.75 95 ALA A CA 1
ATOM 718 C C . ALA A 1 95 ? -1.866 4.409 -9.345 1.00 88.75 95 ALA A C 1
ATOM 720 O O . ALA A 1 95 ? -1.703 3.672 -10.314 1.00 88.75 95 ALA A O 1
ATOM 721 N N . ILE A 1 96 ? -1.681 3.971 -8.094 1.00 91.19 96 ILE A N 1
ATOM 722 C CA . ILE A 1 96 ? -1.355 2.572 -7.774 1.00 91.19 96 ILE A CA 1
ATOM 723 C C . ILE A 1 96 ? -2.563 1.652 -8.019 1.00 91.19 96 ILE A C 1
ATOM 725 O O . ILE A 1 96 ? -2.386 0.474 -8.339 1.00 91.19 96 ILE A O 1
ATOM 729 N N . GLY A 1 97 ? -3.783 2.176 -7.874 1.00 90.69 97 GLY A N 1
ATOM 730 C CA . GLY A 1 97 ? -5.023 1.404 -7.927 1.00 90.69 97 GLY A CA 1
ATOM 731 C C . GLY A 1 97 ? -5.242 0.544 -6.683 1.00 90.69 97 GLY A C 1
ATOM 732 O O . GLY A 1 97 ? -5.915 -0.478 -6.758 1.00 90.69 97 GLY A O 1
ATOM 733 N N . ALA A 1 98 ? -4.629 0.908 -5.552 1.00 92.81 98 ALA A N 1
ATOM 734 C CA . ALA A 1 98 ? -4.750 0.155 -4.310 1.00 92.81 98 ALA A CA 1
ATOM 735 C C . ALA A 1 98 ? -4.500 1.030 -3.077 1.00 92.81 98 ALA A C 1
ATOM 737 O O . ALA A 1 98 ? -3.608 1.880 -3.077 1.00 92.81 98 ALA A O 1
ATOM 738 N N . VAL A 1 99 ? -5.216 0.746 -1.990 1.00 96.56 99 VAL A N 1
ATOM 739 C CA . VAL A 1 99 ? -5.078 1.373 -0.670 1.00 96.56 99 VAL A CA 1
ATOM 740 C C . VAL A 1 99 ? -4.593 0.330 0.338 1.00 96.56 99 VAL A C 1
ATOM 742 O O . VAL A 1 99 ? -5.152 -0.760 0.434 1.00 96.56 99 VAL A O 1
ATOM 745 N N . ASN A 1 100 ? -3.549 0.657 1.104 1.00 96.75 100 ASN A N 1
ATOM 746 C CA . ASN A 1 100 ? -3.046 -0.177 2.207 1.00 96.75 100 ASN A CA 1
ATOM 747 C C . ASN A 1 100 ? -3.252 0.477 3.589 1.00 96.75 100 ASN A C 1
ATOM 749 O O . ASN A 1 100 ? -3.007 -0.164 4.613 1.00 96.75 100 ASN A O 1
ATOM 753 N N . THR A 1 101 ? -3.666 1.747 3.627 1.00 98.25 101 THR A N 1
ATOM 754 C CA . THR A 1 101 ? -3.776 2.564 4.839 1.00 98.25 101 THR A CA 1
ATOM 755 C C . THR A 1 101 ? -4.975 3.490 4.713 1.00 98.25 101 THR A C 1
ATOM 757 O O . THR A 1 101 ? -5.080 4.226 3.740 1.00 98.25 101 THR A O 1
ATOM 760 N N . VAL A 1 102 ? -5.867 3.479 5.696 1.00 98.69 102 VAL A N 1
ATOM 761 C CA . VAL A 1 102 ? -7.031 4.364 5.767 1.00 98.69 102 VAL A CA 1
ATOM 762 C C . VAL A 1 102 ? -6.944 5.184 7.041 1.00 98.69 102 VAL A C 1
ATOM 764 O O . VAL A 1 102 ? -6.776 4.636 8.132 1.00 98.69 102 VAL A O 1
ATOM 767 N N . HIS A 1 103 ? -7.070 6.498 6.899 1.00 98.38 103 HIS A N 1
ATOM 768 C CA . HIS A 1 103 ? -7.241 7.415 8.015 1.00 98.38 103 HIS A CA 1
ATOM 769 C C . HIS A 1 103 ? -8.716 7.791 8.145 1.00 98.38 103 HIS A C 1
ATOM 771 O O . HIS A 1 103 ? -9.361 8.079 7.137 1.00 98.38 103 HIS A O 1
ATOM 777 N N . VAL A 1 104 ? -9.238 7.786 9.373 1.00 98.25 104 VAL A N 1
ATOM 778 C CA . VAL A 1 104 ? -10.621 8.174 9.666 1.00 98.25 104 VAL A CA 1
ATOM 779 C C . VAL A 1 104 ? -10.607 9.403 10.568 1.00 98.25 104 VAL A C 1
ATOM 781 O O . VAL A 1 104 ? -10.059 9.366 11.673 1.00 98.25 104 VAL A O 1
ATOM 784 N N . GLN A 1 105 ? -11.227 10.490 10.117 1.00 95.56 105 GLN A N 1
ATOM 785 C CA . GLN A 1 105 ? -11.323 11.736 10.872 1.00 95.56 105 GLN A CA 1
ATOM 786 C C . GLN A 1 105 ? -12.745 12.287 10.799 1.00 95.56 105 GLN A C 1
ATOM 788 O O . GLN A 1 105 ? -13.249 12.583 9.723 1.00 95.56 105 GLN A O 1
ATOM 793 N N . GLY A 1 106 ? -13.411 12.417 11.951 1.00 93.06 106 GLY A N 1
ATOM 794 C CA . GLY A 1 106 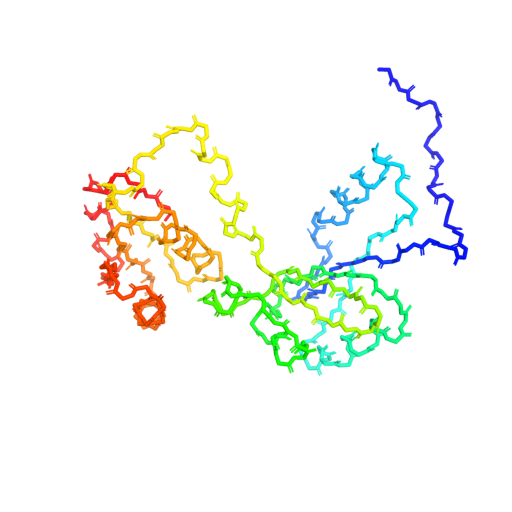? -14.790 12.923 11.997 1.00 93.06 106 GLY A CA 1
ATOM 795 C C . GLY A 1 106 ? -15.782 12.073 11.192 1.00 93.06 106 GLY A C 1
ATOM 796 O O . GLY A 1 106 ? -16.749 12.607 10.665 1.00 93.06 106 GLY A O 1
ATOM 797 N N . GLY A 1 107 ? -15.514 10.771 11.056 1.00 94.31 107 GLY A N 1
ATOM 798 C CA . GLY A 1 107 ? -16.300 9.847 10.235 1.00 94.31 107 GLY A CA 1
ATOM 799 C C . GLY A 1 107 ? -15.933 9.830 8.748 1.00 94.31 107 GLY A C 1
ATOM 800 O O . GLY A 1 107 ? -16.381 8.937 8.042 1.00 94.31 107 GLY A O 1
ATOM 801 N N . HIS A 1 108 ? -15.090 10.758 8.292 1.00 97.69 108 HIS A N 1
ATOM 802 C CA . HIS A 1 108 ? -14.622 10.835 6.913 1.00 97.69 108 HIS A CA 1
ATOM 803 C C . HIS A 1 108 ? -13.367 9.983 6.704 1.00 97.69 108 HIS A C 1
ATOM 805 O O . HIS A 1 108 ? -12.448 10.002 7.530 1.00 97.69 108 HIS A O 1
ATOM 811 N N . THR A 1 109 ? -13.306 9.264 5.589 1.00 98.62 109 THR A N 1
ATOM 812 C CA . THR A 1 109 ? -12.237 8.321 5.258 1.00 98.62 109 THR A CA 1
ATOM 813 C C . THR A 1 109 ? -11.321 8.837 4.154 1.00 98.62 109 THR A C 1
ATOM 815 O O . THR A 1 109 ? -11.760 9.328 3.119 1.00 98.62 109 THR A O 1
ATOM 818 N N . MET A 1 110 ? -10.012 8.695 4.363 1.00 98.62 110 MET A N 1
ATOM 819 C CA . MET A 1 110 ? -8.991 9.000 3.361 1.00 98.62 110 MET A CA 1
ATOM 820 C C . MET A 1 110 ? -8.063 7.799 3.175 1.00 98.62 110 MET A C 1
ATOM 822 O O . MET A 1 110 ? -7.418 7.342 4.124 1.00 98.62 110 MET A O 1
ATOM 826 N N . GLY A 1 111 ? -7.998 7.290 1.946 1.00 98.50 111 GLY A N 1
ATOM 827 C CA . GLY A 1 111 ? -7.167 6.158 1.549 1.00 98.50 111 GLY A CA 1
ATOM 828 C C . GLY A 1 111 ? -5.780 6.561 1.051 1.00 98.50 111 GLY A C 1
ATOM 829 O O . GLY A 1 111 ? -5.634 7.412 0.175 1.00 98.50 111 GLY A O 1
ATOM 830 N N . TYR A 1 112 ? -4.759 5.874 1.551 1.00 97.81 112 TYR A N 1
ATOM 831 C CA . TYR A 1 112 ? -3.355 6.031 1.190 1.00 97.81 112 TYR A CA 1
ATOM 832 C C . TYR A 1 112 ? -2.725 4.693 0.801 1.00 97.81 112 TYR A C 1
ATOM 834 O O . TYR A 1 112 ? -3.215 3.607 1.131 1.00 97.81 112 TYR A O 1
ATOM 842 N N . ASN A 1 113 ? -1.581 4.783 0.131 1.00 95.75 113 ASN A N 1
ATOM 843 C CA . ASN A 1 113 ? -0.714 3.649 -0.122 1.00 95.75 113 ASN A CA 1
ATOM 844 C C . ASN A 1 113 ? 0.717 4.005 0.277 1.00 95.75 113 ASN A C 1
ATOM 846 O O . ASN A 1 113 ? 1.349 4.841 -0.362 1.00 95.75 113 ASN A O 1
ATOM 850 N N . THR A 1 114 ? 1.201 3.382 1.346 1.00 93.88 114 THR A N 1
ATOM 851 C CA . THR A 1 114 ? 2.539 3.625 1.901 1.00 93.88 114 THR A CA 1
ATOM 852 C C . THR A 1 114 ? 3.590 2.638 1.395 1.00 93.88 114 THR A C 1
ATOM 854 O O . THR A 1 114 ? 4.768 2.819 1.684 1.00 93.88 114 THR A O 1
ATOM 857 N N . ASP A 1 115 ? 3.205 1.617 0.616 1.00 92.12 115 ASP A N 1
ATOM 858 C CA . ASP A 1 115 ? 4.148 0.608 0.111 1.00 92.12 115 ASP A CA 1
ATOM 859 C C . ASP A 1 115 ? 5.169 1.244 -0.859 1.00 92.12 115 ASP A C 1
ATOM 861 O O . ASP A 1 115 ? 6.335 0.857 -0.875 1.00 92.12 115 ASP A O 1
ATOM 865 N N . GLY A 1 116 ? 4.752 2.247 -1.644 1.00 89.50 116 GLY A N 1
ATOM 866 C CA . GLY A 1 116 ? 5.624 2.948 -2.594 1.00 89.50 116 GLY A CA 1
ATOM 867 C C . GLY A 1 116 ? 6.683 3.817 -1.907 1.00 89.50 116 GLY A C 1
ATOM 868 O O . GLY A 1 116 ? 7.871 3.719 -2.214 1.00 89.50 116 GLY A O 1
ATOM 869 N N . GLU A 1 117 ? 6.273 4.623 -0.927 1.00 88.81 117 GLU A N 1
ATOM 870 C CA . GLU A 1 117 ? 7.206 5.415 -0.115 1.00 88.81 117 GLU A CA 1
ATOM 871 C C . GLU A 1 117 ? 8.132 4.511 0.708 1.00 88.81 117 GLU A C 1
ATOM 873 O O . GLU A 1 117 ? 9.345 4.717 0.720 1.00 88.81 117 GLU A O 1
ATOM 878 N N . GLY A 1 118 ? 7.581 3.455 1.318 1.00 90.94 118 GLY A N 1
ATOM 879 C CA . GLY A 1 118 ? 8.350 2.468 2.073 1.00 90.94 118 GLY A CA 1
ATOM 880 C C . GLY A 1 118 ? 9.401 1.736 1.233 1.00 90.94 118 GLY A C 1
ATOM 881 O O . GLY A 1 118 ? 10.415 1.301 1.775 1.00 90.94 118 GLY A O 1
ATOM 882 N N . PHE A 1 119 ? 9.204 1.639 -0.085 1.00 92.62 119 PHE A N 1
ATOM 883 C CA . PHE A 1 119 ? 10.219 1.142 -1.013 1.00 92.62 119 PHE A CA 1
ATOM 884 C C . PHE A 1 119 ? 11.323 2.171 -1.291 1.00 92.62 119 PHE A C 1
ATOM 886 O O . PHE A 1 119 ? 12.502 1.821 -1.280 1.00 92.62 119 PHE A O 1
ATOM 893 N N . LEU A 1 120 ? 10.970 3.436 -1.541 1.00 89.56 120 LEU A N 1
ATOM 894 C CA . LEU A 1 120 ? 11.957 4.468 -1.878 1.00 89.56 120 LEU A CA 1
ATOM 895 C C . LEU A 1 120 ? 12.808 4.891 -0.683 1.00 89.56 120 LEU A C 1
ATOM 897 O O . LEU A 1 120 ? 13.992 5.177 -0.853 1.00 89.56 120 LEU A O 1
ATOM 901 N N . GLN A 1 121 ? 12.223 4.954 0.512 1.00 90.44 121 GLN A N 1
ATOM 902 C CA . GLN A 1 121 ? 12.874 5.535 1.683 1.00 90.44 121 GLN A CA 1
ATOM 903 C C . GLN A 1 121 ? 14.223 4.862 2.019 1.00 90.44 121 GLN A C 1
ATOM 905 O O . GLN A 1 121 ? 15.209 5.585 2.167 1.00 90.44 121 GLN A O 1
ATOM 910 N N . PRO A 1 122 ? 14.356 3.520 2.054 1.00 89.06 122 PRO A N 1
ATOM 911 C CA . PRO A 1 122 ? 15.657 2.876 2.260 1.00 89.06 122 PRO A CA 1
ATOM 912 C C . PRO A 1 122 ? 16.663 3.135 1.127 1.00 89.06 122 PRO A C 1
ATOM 914 O O . PRO A 1 122 ? 17.870 3.143 1.367 1.00 89.06 122 PRO A O 1
ATOM 917 N N . LEU A 1 123 ? 16.188 3.361 -0.103 1.00 87.19 123 LEU A N 1
ATOM 918 C CA . LEU A 1 123 ? 17.040 3.598 -1.273 1.00 87.19 123 LEU A CA 1
ATOM 919 C C . LEU A 1 123 ? 17.610 5.018 -1.320 1.00 87.19 123 LEU A C 1
ATOM 921 O O . LEU A 1 123 ? 18.618 5.238 -1.989 1.00 87.19 123 LEU A O 1
ATOM 925 N N . GLN A 1 124 ? 17.025 5.973 -0.592 1.00 84.62 124 GLN A N 1
ATOM 926 C CA . GLN A 1 124 ? 17.536 7.348 -0.527 1.00 84.62 124 GLN A CA 1
ATOM 927 C C . GLN A 1 124 ? 18.999 7.394 -0.066 1.00 84.62 124 GLN A C 1
ATOM 929 O O . GLN A 1 124 ? 19.795 8.149 -0.618 1.00 84.62 124 GLN A O 1
ATOM 934 N N . ALA A 1 125 ? 19.386 6.528 0.878 1.00 86.19 125 ALA A N 1
ATOM 935 C CA . ALA A 1 125 ? 20.760 6.443 1.374 1.00 86.19 125 ALA A CA 1
ATOM 936 C C . ALA A 1 125 ? 21.777 6.019 0.296 1.00 86.19 125 ALA A C 1
ATOM 938 O O . ALA A 1 125 ? 22.968 6.313 0.414 1.00 86.19 125 ALA A O 1
ATOM 939 N N . LEU A 1 126 ? 21.321 5.351 -0.768 1.00 86.56 126 LEU A N 1
ATOM 940 C CA . LEU A 1 126 ? 22.166 4.899 -1.872 1.00 86.56 126 LEU A CA 1
ATOM 941 C C . LEU A 1 126 ? 22.436 5.999 -2.908 1.00 86.56 126 LEU A C 1
ATOM 943 O O . LEU A 1 126 ? 23.257 5.782 -3.795 1.00 86.56 126 LEU A O 1
ATOM 947 N N . HIS A 1 127 ? 21.776 7.161 -2.802 1.00 85.94 127 HIS A N 1
ATOM 948 C CA . HIS A 1 127 ? 21.936 8.297 -3.721 1.00 85.94 127 HIS A CA 1
ATOM 949 C C . HIS A 1 127 ? 21.830 7.890 -5.203 1.00 85.94 127 HIS A C 1
ATOM 951 O O . HIS A 1 127 ? 22.586 8.364 -6.053 1.00 85.94 127 HIS A O 1
ATOM 957 N N . LEU A 1 128 ? 20.903 6.975 -5.511 1.00 87.12 128 LEU A N 1
ATOM 958 C CA . LEU A 1 128 ? 20.712 6.468 -6.867 1.00 87.12 128 LEU A CA 1
ATOM 959 C C . LEU A 1 128 ? 20.258 7.597 -7.808 1.00 87.12 128 LEU A C 1
ATOM 961 O O . LEU A 1 128 ? 19.342 8.348 -7.461 1.00 87.12 128 LEU A O 1
ATOM 965 N N . PRO A 1 129 ? 20.835 7.710 -9.017 1.00 89.62 129 PRO A N 1
ATOM 966 C CA . PRO A 1 129 ? 20.469 8.749 -9.971 1.00 89.62 129 PRO A CA 1
ATOM 967 C C . PRO A 1 129 ? 19.192 8.362 -10.733 1.00 89.62 129 PRO A C 1
ATOM 969 O O . PRO A 1 129 ? 19.237 8.159 -11.940 1.00 89.62 129 PRO A O 1
ATOM 972 N N . PHE A 1 130 ? 18.048 8.231 -10.045 1.00 89.00 130 PHE A N 1
ATOM 973 C CA . PHE A 1 130 ? 16.790 7.724 -10.627 1.00 89.00 130 PHE A CA 1
ATOM 974 C C . PHE A 1 130 ? 16.427 8.360 -11.975 1.00 89.00 130 PHE A C 1
ATOM 976 O O . PHE A 1 130 ? 15.972 7.656 -12.872 1.00 89.00 130 PHE A O 1
ATOM 983 N N . THR A 1 131 ? 16.714 9.650 -12.151 1.00 90.00 131 THR A N 1
ATOM 984 C CA . THR A 1 131 ? 16.454 10.422 -13.374 1.00 90.00 131 THR A CA 1
ATOM 985 C C . THR A 1 131 ? 17.219 9.965 -14.618 1.00 90.00 131 THR A C 1
ATOM 987 O O . THR A 1 131 ? 16.888 10.403 -15.716 1.00 90.00 131 THR A O 1
ATOM 990 N N . SER A 1 132 ? 18.217 9.090 -14.483 1.00 91.00 132 SER A N 1
ATOM 991 C CA . SER A 1 132 ? 18.961 8.500 -15.603 1.00 91.00 132 SER A CA 1
ATOM 992 C C . SER A 1 132 ? 18.938 6.969 -15.619 1.00 91.00 132 SER A C 1
ATOM 994 O O . SER A 1 132 ? 19.606 6.356 -16.453 1.00 91.00 132 SER A O 1
ATOM 996 N N . LEU A 1 133 ? 18.181 6.332 -14.718 1.00 90.88 133 LEU A N 1
ATOM 997 C CA . LEU A 1 133 ? 18.115 4.875 -14.634 1.00 90.88 133 LEU A CA 1
ATOM 998 C C . LEU A 1 133 ? 17.030 4.306 -15.543 1.00 90.88 133 LEU A C 1
ATOM 1000 O O . LEU A 1 133 ? 15.874 4.722 -15.503 1.00 90.88 133 LEU A O 1
ATOM 1004 N N . THR A 1 134 ? 17.392 3.247 -16.262 1.00 94.00 134 THR A N 1
ATOM 1005 C CA . THR A 1 134 ? 16.427 2.245 -16.712 1.00 94.00 134 THR A CA 1
ATOM 1006 C C . THR A 1 134 ? 16.208 1.237 -15.590 1.00 94.00 134 THR A C 1
ATOM 1008 O O . THR A 1 134 ? 17.173 0.627 -15.114 1.00 94.00 134 THR A O 1
ATOM 1011 N N . THR A 1 135 ? 14.951 1.048 -15.191 1.00 96.31 135 THR A N 1
ATOM 1012 C CA . THR A 1 135 ? 14.574 0.077 -14.159 1.00 96.31 135 THR A CA 1
ATOM 1013 C C . THR A 1 135 ? 13.861 -1.124 -14.768 1.00 96.31 135 THR A C 1
ATOM 1015 O O . THR A 1 135 ? 12.894 -0.967 -15.512 1.00 96.31 135 THR A O 1
ATOM 1018 N N . CYS A 1 136 ? 14.301 -2.331 -14.416 1.00 97.19 136 CYS A N 1
ATOM 1019 C CA . CYS A 1 136 ? 13.573 -3.564 -14.688 1.00 97.19 136 CYS A CA 1
ATOM 1020 C C . CYS A 1 136 ? 12.757 -3.953 -13.456 1.00 97.19 136 CYS A C 1
ATOM 1022 O O . CYS A 1 136 ? 13.326 -4.221 -12.403 1.00 97.19 136 CYS A O 1
ATOM 1024 N N . LEU A 1 137 ? 11.436 -3.987 -13.597 1.00 97.38 137 LEU A N 1
ATOM 1025 C CA . LEU A 1 137 ? 10.503 -4.395 -12.558 1.00 97.38 137 LEU A CA 1
ATOM 1026 C C . LEU A 1 137 ? 9.962 -5.796 -12.851 1.00 97.38 137 LEU A C 1
ATOM 1028 O O . LEU A 1 137 ? 9.307 -6.036 -13.871 1.00 97.38 137 LEU A O 1
ATOM 1032 N N . LEU A 1 138 ? 10.210 -6.717 -11.929 1.00 96.81 138 LEU A N 1
ATOM 1033 C CA . LEU A 1 138 ? 9.784 -8.104 -11.985 1.00 96.81 138 LEU A CA 1
ATOM 1034 C C . LEU A 1 138 ? 8.473 -8.281 -11.214 1.00 96.81 138 LEU A C 1
ATOM 1036 O O . LEU A 1 138 ? 8.429 -8.469 -10.000 1.00 96.81 138 LEU A O 1
ATOM 1040 N N . GLY A 1 139 ? 7.372 -8.283 -11.954 1.00 93.69 139 GLY A N 1
ATOM 1041 C CA . GLY A 1 139 ? 6.034 -8.535 -11.442 1.00 93.69 139 GLY A CA 1
ATOM 1042 C C . GLY A 1 139 ? 5.037 -7.439 -11.798 1.00 93.69 139 GLY A C 1
ATOM 1043 O O . GLY A 1 139 ? 5.384 -6.339 -12.208 1.00 93.69 139 GLY A O 1
ATOM 1044 N N . ALA A 1 140 ? 3.755 -7.763 -11.632 1.00 92.25 140 ALA A N 1
ATOM 1045 C CA . ALA A 1 140 ? 2.637 -6.842 -11.869 1.00 92.25 140 ALA A CA 1
ATOM 1046 C C . ALA A 1 140 ? 1.539 -6.958 -10.787 1.00 92.25 140 ALA A C 1
ATOM 1048 O O . ALA A 1 140 ? 0.360 -6.718 -11.047 1.00 92.25 140 ALA A O 1
ATOM 1049 N N . GLY A 1 141 ? 1.911 -7.402 -9.580 1.00 85.69 141 GLY A N 1
ATOM 1050 C CA . GLY A 1 141 ? 1.022 -7.457 -8.410 1.00 85.69 141 GLY A CA 1
ATOM 1051 C C . GLY A 1 141 ? 1.015 -6.147 -7.615 1.00 85.69 141 GLY A C 1
ATOM 1052 O O . GLY A 1 141 ? 1.760 -5.230 -7.940 1.00 85.69 141 GLY A O 1
ATOM 1053 N N . GLY A 1 142 ? 0.224 -6.065 -6.539 1.00 82.38 142 GLY A N 1
ATOM 1054 C CA . GLY A 1 142 ? 0.043 -4.823 -5.765 1.00 82.38 142 GLY A CA 1
ATOM 1055 C C . GLY A 1 142 ? 1.342 -4.156 -5.285 1.00 82.38 142 GLY A C 1
ATOM 1056 O O . GLY A 1 142 ? 1.470 -2.941 -5.392 1.00 82.38 142 GLY A O 1
ATOM 1057 N N . ALA A 1 143 ? 2.335 -4.938 -4.843 1.00 86.94 143 ALA A N 1
ATOM 1058 C CA . ALA A 1 143 ? 3.651 -4.401 -4.479 1.00 86.94 143 ALA A CA 1
ATOM 1059 C C . ALA A 1 143 ? 4.391 -3.807 -5.692 1.00 86.94 143 ALA A C 1
ATOM 1061 O O . ALA A 1 143 ? 4.873 -2.683 -5.625 1.00 86.94 143 ALA A O 1
ATOM 1062 N N . ALA A 1 144 ? 4.412 -4.517 -6.826 1.00 92.56 144 ALA A N 1
ATOM 1063 C CA . ALA A 1 144 ? 5.023 -4.021 -8.059 1.00 92.56 144 ALA A CA 1
ATOM 1064 C C . ALA A 1 144 ? 4.339 -2.738 -8.559 1.00 92.56 144 ALA A C 1
ATOM 1066 O O . ALA A 1 144 ? 5.023 -1.814 -8.981 1.00 92.56 144 ALA A O 1
ATOM 1067 N N . ARG A 1 145 ? 3.006 -2.633 -8.447 1.00 92.94 145 ARG A N 1
ATOM 1068 C CA . ARG A 1 145 ? 2.271 -1.395 -8.766 1.00 92.94 145 ARG A CA 1
ATOM 1069 C C . ARG A 1 145 ? 2.733 -0.224 -7.900 1.00 92.94 145 ARG A C 1
ATOM 1071 O O . ARG A 1 145 ? 3.013 0.847 -8.429 1.00 92.94 145 ARG A O 1
ATOM 1078 N N . ALA A 1 146 ? 2.843 -0.443 -6.589 1.00 93.06 146 ALA A N 1
ATOM 1079 C CA . ALA A 1 146 ? 3.302 0.577 -5.653 1.00 93.06 146 ALA A CA 1
ATOM 1080 C C . ALA A 1 146 ? 4.734 1.035 -5.958 1.00 93.06 146 ALA A C 1
ATOM 1082 O O . ALA A 1 146 ? 4.993 2.236 -6.006 1.00 93.06 146 ALA A O 1
ATOM 1083 N N . VAL A 1 147 ? 5.639 0.092 -6.240 1.00 95.06 147 VAL A N 1
ATOM 1084 C CA . VAL A 1 147 ? 7.024 0.409 -6.603 1.00 95.06 147 VAL A CA 1
ATOM 1085 C C . VAL A 1 147 ? 7.110 1.129 -7.947 1.00 95.06 147 VAL A C 1
ATOM 1087 O O . VAL A 1 147 ? 7.821 2.123 -8.049 1.00 95.06 147 VAL A O 1
ATOM 1090 N N . ALA A 1 148 ? 6.367 0.684 -8.962 1.00 95.56 148 ALA A N 1
ATOM 1091 C CA . ALA A 1 148 ? 6.339 1.334 -10.269 1.00 95.56 148 ALA A CA 1
ATOM 1092 C C . ALA A 1 148 ? 5.945 2.810 -10.153 1.00 95.56 148 ALA A C 1
ATOM 1094 O O . ALA A 1 148 ? 6.672 3.678 -10.627 1.00 95.56 148 ALA A O 1
ATOM 1095 N N . VAL A 1 149 ? 4.835 3.103 -9.468 1.00 94.88 149 VAL A N 1
ATOM 1096 C CA . VAL A 1 149 ? 4.384 4.485 -9.249 1.00 94.88 149 VAL A CA 1
ATOM 1097 C C . VAL A 1 149 ? 5.433 5.290 -8.489 1.00 94.88 149 VAL A C 1
ATOM 1099 O O . VAL A 1 149 ? 5.728 6.416 -8.880 1.00 94.88 149 VAL A O 1
ATOM 1102 N N . ALA A 1 150 ? 6.035 4.715 -7.446 1.00 93.88 150 ALA A N 1
ATOM 1103 C CA . ALA A 1 150 ? 7.054 5.399 -6.662 1.00 93.88 150 ALA A CA 1
ATOM 1104 C C . ALA A 1 150 ? 8.302 5.738 -7.501 1.00 93.88 150 ALA A C 1
ATOM 1106 O O . ALA A 1 150 ? 8.777 6.870 -7.470 1.00 93.88 150 ALA A O 1
ATOM 1107 N N . LEU A 1 151 ? 8.798 4.800 -8.312 1.00 94.00 151 LEU A N 1
ATOM 1108 C CA . LEU A 1 151 ? 9.934 5.024 -9.213 1.00 94.00 151 LEU A CA 1
ATOM 1109 C C . LEU A 1 151 ? 9.646 6.120 -10.247 1.00 94.00 151 LEU A C 1
ATOM 1111 O O . LEU A 1 151 ? 10.493 6.985 -10.469 1.00 94.00 151 LEU A O 1
ATOM 1115 N N . LEU A 1 152 ? 8.457 6.113 -10.856 1.00 94.00 152 LEU A N 1
ATOM 1116 C CA . LEU A 1 152 ? 8.062 7.136 -11.829 1.00 94.00 152 LEU A CA 1
ATOM 1117 C C . LEU A 1 152 ? 7.912 8.516 -11.165 1.00 94.00 152 LEU A C 1
ATOM 1119 O O . LEU A 1 152 ? 8.362 9.515 -11.719 1.00 94.00 152 LEU A O 1
ATOM 1123 N N . GLN A 1 153 ? 7.369 8.583 -9.943 1.00 91.62 153 GLN A N 1
ATOM 1124 C CA . GLN A 1 153 ? 7.313 9.819 -9.146 1.00 91.62 153 GLN A CA 1
ATOM 1125 C C . GLN A 1 153 ? 8.699 10.331 -8.742 1.00 91.62 153 GLN A C 1
ATOM 1127 O O . GLN A 1 153 ? 8.913 11.540 -8.691 1.00 91.62 153 GLN A O 1
ATOM 1132 N N . ALA A 1 154 ? 9.650 9.427 -8.498 1.00 90.62 154 ALA A N 1
ATOM 1133 C CA . ALA A 1 154 ? 11.051 9.762 -8.254 1.00 90.62 154 ALA A CA 1
ATOM 1134 C C . ALA A 1 154 ? 11.800 10.213 -9.528 1.00 90.62 154 ALA A C 1
ATOM 1136 O O . ALA A 1 154 ? 12.983 10.549 -9.461 1.00 90.62 154 ALA A O 1
ATOM 1137 N N . GLY A 1 155 ? 11.122 10.238 -10.681 1.00 92.00 155 GLY A N 1
ATOM 1138 C CA . GLY A 1 155 ? 11.655 10.730 -11.946 1.00 92.00 155 GLY A CA 1
ATOM 1139 C C . GLY A 1 155 ? 12.348 9.672 -12.797 1.00 92.00 155 GLY A C 1
ATOM 1140 O O . GLY A 1 155 ? 13.090 10.049 -13.698 1.00 92.00 155 GLY A O 1
ATOM 1141 N N . CYS A 1 156 ? 12.136 8.375 -12.540 1.00 94.31 156 CYS A N 1
ATOM 1142 C CA . CYS A 1 156 ? 12.665 7.314 -13.398 1.00 94.31 156 CYS A CA 1
ATOM 1143 C C . CYS A 1 156 ? 12.080 7.428 -14.819 1.00 94.31 156 CYS A C 1
ATOM 1145 O O . CYS A 1 156 ? 10.861 7.310 -14.974 1.00 94.31 156 CYS A O 1
ATOM 1147 N N . PRO A 1 157 ? 12.910 7.666 -15.854 1.00 94.12 157 PRO A N 1
ATOM 1148 C CA . PRO A 1 157 ? 12.412 7.936 -17.201 1.00 94.12 157 PRO A CA 1
ATOM 1149 C C . PRO A 1 157 ? 11.984 6.665 -17.942 1.00 94.12 157 PRO A C 1
ATOM 1151 O O . PRO A 1 157 ? 11.080 6.728 -18.771 1.00 94.12 157 PRO A O 1
ATOM 1154 N N . ASP A 1 158 ? 12.607 5.521 -17.638 1.00 95.75 158 ASP A N 1
ATOM 1155 C CA . ASP A 1 158 ? 12.426 4.257 -18.351 1.00 95.75 158 ASP A CA 1
ATOM 1156 C C . ASP A 1 158 ? 12.121 3.111 -17.381 1.00 95.75 158 ASP A C 1
ATOM 1158 O O . ASP A 1 158 ? 12.988 2.664 -16.622 1.00 95.75 158 ASP A O 1
ATOM 1162 N N . LEU A 1 159 ? 10.904 2.573 -17.467 1.00 97.50 159 LEU A N 1
ATOM 1163 C CA . LEU A 1 159 ? 10.461 1.429 -16.675 1.00 97.50 159 LEU A CA 1
ATOM 1164 C C . LEU A 1 159 ? 10.109 0.251 -17.588 1.00 97.50 159 LEU A C 1
ATOM 1166 O O . LEU A 1 159 ? 9.231 0.342 -18.448 1.00 97.50 159 LEU A O 1
ATOM 1170 N N . VAL A 1 160 ? 10.770 -0.886 -17.373 1.00 97.69 160 VAL A N 1
ATOM 1171 C CA . VAL A 1 160 ? 10.499 -2.134 -18.091 1.00 97.69 160 VAL A CA 1
ATOM 1172 C C . VAL A 1 160 ? 9.862 -3.138 -17.149 1.00 97.69 160 VAL A C 1
ATOM 1174 O O . VAL A 1 160 ? 10.486 -3.558 -16.180 1.00 97.69 160 VAL A O 1
ATOM 1177 N N . ILE A 1 161 ? 8.636 -3.557 -17.445 1.00 98.06 161 ILE A N 1
ATOM 1178 C CA . ILE A 1 161 ? 7.874 -4.485 -16.610 1.00 98.06 161 ILE A CA 1
ATOM 1179 C C . ILE A 1 161 ? 7.915 -5.877 -17.237 1.00 98.06 161 ILE A C 1
ATOM 1181 O O . ILE A 1 161 ? 7.544 -6.063 -18.396 1.00 98.06 161 ILE A O 1
ATOM 1185 N N . ALA A 1 162 ? 8.318 -6.874 -16.456 1.00 97.38 162 ALA A N 1
ATOM 1186 C CA . ALA A 1 162 ? 8.256 -8.276 -16.842 1.00 97.38 162 ALA A CA 1
ATOM 1187 C C . ALA A 1 162 ? 7.397 -9.048 -15.840 1.00 97.38 162 ALA A C 1
ATOM 1189 O O . ALA A 1 162 ? 7.611 -8.984 -14.634 1.00 97.38 162 ALA A O 1
ATOM 1190 N N . ASN A 1 163 ? 6.424 -9.820 -16.320 1.00 96.88 163 ASN A N 1
ATOM 1191 C CA . ASN A 1 163 ? 5.563 -10.629 -15.459 1.00 96.88 163 ASN A CA 1
ATOM 1192 C C . ASN A 1 163 ? 5.215 -11.955 -16.136 1.00 96.88 163 ASN A C 1
ATOM 1194 O O . ASN A 1 163 ? 5.084 -12.014 -17.356 1.00 96.88 163 ASN A O 1
ATOM 1198 N N . ARG A 1 164 ? 5.004 -13.015 -15.342 1.00 94.56 164 ARG A N 1
ATOM 1199 C CA . ARG A 1 164 ? 4.616 -14.342 -15.865 1.00 94.56 164 ARG A CA 1
ATOM 1200 C C . ARG A 1 164 ? 3.334 -14.290 -16.699 1.00 94.56 164 ARG A C 1
ATOM 1202 O O . ARG A 1 164 ? 3.236 -14.961 -17.716 1.00 94.56 164 ARG A O 1
ATOM 1209 N N . THR A 1 165 ? 2.361 -13.492 -16.264 1.00 95.00 165 THR A N 1
ATOM 1210 C CA . THR A 1 165 ? 1.141 -13.207 -17.027 1.00 95.00 165 THR A CA 1
ATOM 1211 C C . THR A 1 165 ? 1.328 -11.874 -17.736 1.00 95.00 165 THR A C 1
ATOM 1213 O O . THR A 1 165 ? 1.241 -10.827 -17.088 1.00 95.00 165 THR A O 1
ATOM 1216 N N . TYR A 1 166 ? 1.601 -11.914 -19.039 1.00 95.06 166 TYR A N 1
ATOM 1217 C CA . TYR A 1 166 ? 1.905 -10.725 -19.838 1.00 95.06 166 TYR A CA 1
ATOM 1218 C C . TYR A 1 166 ? 0.797 -9.667 -19.747 1.00 95.06 166 TYR A C 1
ATOM 1220 O O . TYR A 1 166 ? 1.076 -8.515 -19.428 1.00 95.06 166 TYR A O 1
ATOM 1228 N N . ASP A 1 167 ? -0.466 -10.079 -19.888 1.00 95.38 167 ASP A N 1
ATOM 1229 C CA . ASP A 1 167 ? -1.619 -9.166 -19.888 1.00 95.38 167 ASP A CA 1
ATOM 1230 C C . ASP A 1 167 ? -1.723 -8.329 -18.610 1.00 95.38 167 ASP A C 1
ATOM 1232 O O . ASP A 1 167 ? -2.056 -7.147 -18.660 1.00 95.38 167 ASP A O 1
ATOM 1236 N N . ARG A 1 168 ? -1.359 -8.902 -17.455 1.00 91.75 168 ARG A N 1
ATOM 1237 C CA . ARG A 1 168 ? -1.323 -8.156 -16.187 1.00 91.75 168 ARG A CA 1
ATOM 1238 C C . ARG A 1 168 ? -0.274 -7.046 -16.198 1.00 91.75 168 ARG A C 1
ATOM 1240 O O . ARG A 1 168 ? -0.528 -5.976 -15.653 1.00 91.75 168 ARG A O 1
ATOM 1247 N N . ALA A 1 169 ? 0.891 -7.294 -16.796 1.00 95.38 169 ALA A N 1
ATOM 1248 C CA . ALA A 1 169 ? 1.911 -6.262 -16.954 1.00 95.38 169 ALA A CA 1
ATOM 1249 C C . ALA A 1 169 ? 1.495 -5.220 -17.999 1.00 95.38 169 ALA A C 1
ATOM 1251 O O . ALA A 1 169 ? 1.700 -4.036 -17.763 1.00 95.38 169 ALA A O 1
ATOM 1252 N N . ALA A 1 170 ? 0.858 -5.634 -19.100 1.00 96.12 170 ALA A N 1
ATOM 1253 C CA . ALA A 1 170 ? 0.338 -4.724 -20.123 1.00 96.12 170 ALA A CA 1
ATOM 1254 C C . ALA A 1 170 ? -0.710 -3.754 -19.558 1.00 96.12 170 ALA A C 1
ATOM 1256 O O . ALA A 1 170 ? -0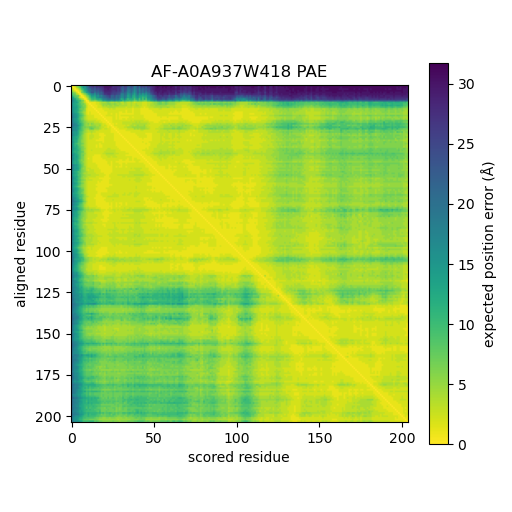.608 -2.548 -19.767 1.00 96.12 170 ALA A O 1
ATOM 1257 N N . GLN A 1 171 ? -1.663 -4.257 -18.769 1.00 93.56 171 GLN A N 1
ATOM 1258 C CA . GLN A 1 171 ? -2.661 -3.428 -18.084 1.00 93.56 171 GLN A CA 1
ATOM 1259 C C . GLN A 1 171 ? -2.017 -2.433 -17.112 1.00 93.56 171 GLN A C 1
ATOM 1261 O O . GLN A 1 171 ? -2.413 -1.268 -17.060 1.00 93.56 171 GLN A O 1
ATOM 1266 N N . LEU A 1 172 ? -1.016 -2.883 -16.347 1.00 93.31 172 LEU A N 1
ATOM 1267 C CA . LEU A 1 172 ? -0.261 -2.008 -15.455 1.00 93.31 172 LEU A CA 1
ATOM 1268 C C . LEU A 1 172 ? 0.477 -0.919 -16.243 1.00 93.31 172 LEU A C 1
ATOM 1270 O O . LEU A 1 172 ? 0.330 0.253 -15.920 1.00 93.31 172 LEU A O 1
ATOM 1274 N N . ALA A 1 173 ? 1.217 -1.285 -17.289 1.00 95.88 173 ALA A N 1
ATOM 1275 C CA . ALA A 1 173 ? 1.954 -0.332 -18.112 1.00 95.88 173 ALA A CA 1
ATOM 1276 C C . ALA A 1 173 ? 1.038 0.728 -18.736 1.00 95.88 173 ALA A C 1
ATOM 1278 O O . ALA A 1 173 ? 1.366 1.908 -18.669 1.00 95.88 173 ALA A O 1
ATOM 1279 N N . ALA A 1 174 ? -0.128 0.332 -19.258 1.00 94.62 174 ALA A N 1
ATOM 1280 C CA . ALA A 1 174 ? -1.116 1.269 -19.794 1.00 94.62 174 ALA A CA 1
ATOM 1281 C C . ALA A 1 174 ? -1.589 2.273 -18.729 1.00 94.62 174 ALA A C 1
ATOM 1283 O O . ALA A 1 174 ? -1.521 3.479 -18.948 1.00 94.62 174 ALA A O 1
ATOM 1284 N N . THR A 1 175 ? -1.959 1.778 -17.541 1.00 92.12 175 THR A N 1
ATOM 1285 C CA . THR A 1 175 ? -2.383 2.627 -16.411 1.00 92.12 175 THR A CA 1
ATOM 1286 C C . THR A 1 175 ? -1.282 3.618 -16.013 1.00 92.12 175 THR A C 1
ATOM 1288 O O . THR A 1 175 ? -1.535 4.800 -15.796 1.00 92.12 175 THR A O 1
ATOM 1291 N N . LEU A 1 176 ? -0.032 3.153 -15.930 1.00 94.00 176 LEU A N 1
ATOM 1292 C CA . LEU A 1 176 ? 1.103 4.006 -15.577 1.00 94.00 176 LEU A CA 1
ATOM 1293 C C . LEU A 1 176 ? 1.371 5.058 -16.653 1.00 94.00 176 LEU A C 1
ATOM 1295 O O . LEU A 1 176 ? 1.617 6.209 -16.314 1.00 94.00 176 LEU A O 1
ATOM 1299 N N . GLN A 1 177 ? 1.292 4.693 -17.932 1.00 94.06 177 GLN A N 1
ATOM 1300 C CA . GLN A 1 177 ? 1.533 5.617 -19.036 1.00 94.06 177 GLN A CA 1
ATOM 1301 C C . GLN A 1 177 ? 0.492 6.747 -19.079 1.00 94.06 177 GLN A C 1
ATOM 1303 O O . GLN A 1 177 ? 0.846 7.885 -19.381 1.00 94.06 177 GLN A O 1
ATOM 1308 N N . GLU A 1 178 ? -0.767 6.464 -18.726 1.00 92.31 178 GLU A N 1
ATOM 1309 C CA . GLU A 1 178 ? -1.820 7.480 -18.582 1.00 92.31 178 GLU A CA 1
ATOM 1310 C C . GLU A 1 178 ? -1.510 8.478 -17.455 1.00 92.31 178 GLU A C 1
ATOM 1312 O O . GLU A 1 178 ? -1.690 9.685 -17.621 1.00 92.31 178 GLU A O 1
ATOM 1317 N N . HIS A 1 179 ? -1.005 7.993 -16.316 1.00 90.94 179 HIS A N 1
ATOM 1318 C CA . HIS A 1 179 ? -0.657 8.838 -15.170 1.00 90.94 179 HIS A CA 1
ATOM 1319 C C . HIS A 1 179 ? 0.696 9.556 -15.308 1.00 90.94 179 HIS A C 1
ATOM 1321 O O . HIS A 1 179 ? 0.881 10.623 -14.721 1.00 90.94 179 HIS A O 1
ATOM 1327 N N . PHE A 1 180 ? 1.631 8.997 -16.078 1.00 93.94 180 PHE A N 1
ATOM 1328 C CA . PHE A 1 180 ? 3.004 9.485 -16.239 1.00 93.94 180 PHE A CA 1
ATOM 1329 C C . PHE A 1 180 ? 3.382 9.618 -17.728 1.00 93.94 180 PHE A C 1
ATOM 1331 O O . PHE A 1 180 ? 4.310 8.955 -18.198 1.00 93.94 180 PHE A O 1
ATOM 1338 N N . PRO A 1 181 ? 2.719 10.508 -18.492 1.00 93.25 181 PRO A N 1
ATOM 1339 C CA . PRO A 1 181 ? 2.841 10.564 -19.953 1.00 93.25 181 PRO A CA 1
ATOM 1340 C C . PRO A 1 181 ? 4.236 10.949 -20.468 1.00 93.25 181 PRO A C 1
ATOM 1342 O O . PRO A 1 181 ? 4.536 10.721 -21.634 1.00 93.25 181 PRO A O 1
ATOM 1345 N N . GLN A 1 182 ? 5.083 11.535 -19.617 1.00 93.25 182 GLN A N 1
ATOM 1346 C CA . GLN A 1 182 ? 6.456 11.940 -19.952 1.00 93.25 182 GLN A CA 1
ATOM 1347 C C . GLN A 1 182 ? 7.486 10.812 -19.772 1.00 93.25 182 GLN A C 1
ATOM 1349 O O . GLN A 1 182 ? 8.664 11.006 -20.054 1.00 93.25 182 GLN A O 1
ATOM 1354 N N . THR A 1 183 ? 7.061 9.656 -19.263 1.00 95.38 183 THR A N 1
ATOM 1355 C CA . THR A 1 183 ? 7.926 8.495 -19.016 1.00 95.38 183 THR A CA 1
ATOM 1356 C C . THR A 1 183 ? 7.721 7.438 -20.092 1.00 95.38 183 THR A C 1
ATOM 1358 O O . THR A 1 183 ? 6.724 7.465 -20.815 1.00 95.38 183 THR A O 1
ATOM 1361 N N . HIS A 1 184 ? 8.657 6.504 -20.208 1.00 95.81 184 HIS A N 1
ATOM 1362 C CA . HIS A 1 184 ? 8.569 5.386 -21.131 1.00 95.81 184 HIS A CA 1
ATOM 1363 C C . HIS A 1 184 ? 8.377 4.082 -20.352 1.00 95.81 184 HIS A C 1
ATOM 1365 O O . HIS A 1 184 ? 9.317 3.521 -19.780 1.00 95.81 184 HIS A O 1
ATOM 1371 N N . VAL A 1 185 ? 7.132 3.599 -20.329 1.00 97.06 185 VAL A N 1
ATOM 1372 C CA . VAL A 1 185 ? 6.764 2.346 -19.666 1.00 97.06 185 VAL A CA 1
ATOM 1373 C C . VAL A 1 185 ? 6.515 1.272 -20.718 1.00 97.06 185 VAL A C 1
ATOM 1375 O O . VAL A 1 185 ? 5.598 1.381 -21.530 1.00 97.06 185 VAL A O 1
ATOM 1378 N N . ARG A 1 186 ? 7.316 0.203 -20.705 1.00 96.00 186 ARG A N 1
ATOM 1379 C CA . ARG A 1 186 ? 7.179 -0.911 -21.658 1.00 96.00 186 ARG A CA 1
ATOM 1380 C C . ARG A 1 186 ? 7.110 -2.261 -20.968 1.00 96.00 186 ARG A C 1
ATOM 1382 O O . ARG A 1 186 ? 7.630 -2.446 -19.870 1.00 96.00 186 ARG A O 1
ATOM 1389 N N . VAL A 1 187 ? 6.489 -3.221 -21.643 1.00 97.75 187 VAL A N 1
ATOM 1390 C CA . VAL A 1 187 ? 6.346 -4.597 -21.160 1.00 97.75 187 VAL A CA 1
ATOM 1391 C C . VAL A 1 187 ? 7.155 -5.532 -22.035 1.00 97.75 187 VAL A C 1
ATOM 1393 O O . VAL A 1 187 ? 7.175 -5.379 -23.253 1.00 97.75 187 VAL A O 1
ATOM 1396 N N . VAL A 1 188 ? 7.804 -6.508 -21.408 1.00 96.62 188 VAL A N 1
ATOM 1397 C CA . VAL A 1 188 ? 8.531 -7.573 -22.105 1.00 96.62 188 VAL A CA 1
ATOM 1398 C C . VAL A 1 188 ? 8.043 -8.949 -21.647 1.00 96.62 188 VAL A C 1
ATOM 1400 O O . VAL A 1 188 ? 7.570 -9.096 -20.511 1.00 96.62 188 VAL A O 1
ATOM 1403 N N . PRO A 1 189 ? 8.163 -9.989 -22.491 1.00 95.88 189 PRO A N 1
ATOM 1404 C CA . PRO A 1 189 ? 7.963 -11.365 -22.059 1.00 95.88 189 PRO A CA 1
ATOM 1405 C C . PRO A 1 189 ? 8.871 -11.714 -20.875 1.00 95.88 189 PRO A C 1
ATOM 1407 O O . PRO A 1 189 ? 10.043 -11.342 -20.839 1.00 95.88 189 PRO A O 1
ATOM 1410 N N . PHE A 1 190 ? 8.368 -12.499 -19.918 1.00 95.06 190 PHE A N 1
ATOM 1411 C CA . PHE A 1 190 ? 9.160 -12.885 -18.742 1.00 95.06 190 PHE A CA 1
ATOM 1412 C C . PHE A 1 190 ? 10.453 -13.640 -19.103 1.00 95.06 190 PHE A C 1
ATOM 1414 O O . PHE A 1 190 ? 11.448 -13.531 -18.394 1.00 95.06 190 PHE A O 1
ATOM 1421 N N . ALA A 1 191 ? 10.469 -14.357 -20.232 1.00 95.06 191 ALA A N 1
ATOM 1422 C CA . ALA A 1 191 ? 11.664 -15.029 -20.744 1.00 95.06 191 ALA A CA 1
ATOM 1423 C C . ALA A 1 191 ? 12.814 -14.056 -21.082 1.00 95.06 191 ALA A C 1
ATOM 1425 O O . ALA A 1 191 ? 13.980 -14.433 -21.002 1.00 95.06 191 ALA A O 1
ATOM 1426 N N . GLU A 1 192 ? 12.501 -12.801 -21.409 1.00 95.06 192 GLU A N 1
ATOM 1427 C CA . GLU A 1 192 ? 13.482 -11.765 -21.747 1.00 95.06 192 GLU A CA 1
ATOM 1428 C C . GLU A 1 192 ? 13.954 -10.971 -20.520 1.00 95.06 192 GLU A C 1
ATOM 1430 O O . GLU A 1 192 ? 14.940 -10.234 -20.597 1.00 95.06 192 GLU A O 1
ATOM 1435 N N . ALA A 1 193 ? 13.305 -11.156 -19.362 1.00 94.12 193 ALA A N 1
ATOM 1436 C CA . ALA A 1 193 ? 13.571 -10.397 -18.141 1.00 94.12 193 ALA A CA 1
ATOM 1437 C C . ALA A 1 193 ? 15.049 -10.442 -17.732 1.00 94.12 193 ALA A C 1
ATOM 1439 O O . ALA A 1 193 ? 15.617 -9.424 -17.354 1.00 94.12 193 ALA A O 1
ATOM 1440 N N . ALA A 1 194 ? 15.706 -11.598 -17.872 1.00 95.06 194 ALA A N 1
ATOM 1441 C CA . ALA A 1 194 ? 17.118 -11.746 -17.525 1.00 95.06 194 ALA A CA 1
ATOM 1442 C C . ALA A 1 194 ? 18.050 -10.911 -18.417 1.00 95.06 194 ALA A C 1
ATOM 1444 O O . ALA A 1 194 ? 19.085 -10.440 -17.946 1.00 95.06 194 ALA A O 1
ATOM 1445 N N . SER A 1 195 ? 17.704 -10.729 -19.694 1.00 95.62 195 SER A N 1
ATOM 1446 C CA . SER A 1 195 ? 18.490 -9.902 -20.612 1.00 95.62 195 SER A CA 1
ATOM 1447 C C . SER A 1 195 ? 18.335 -8.426 -20.257 1.00 95.62 195 SER A C 1
ATOM 1449 O O . SER A 1 195 ? 19.328 -7.713 -20.123 1.00 95.62 195 SER A O 1
ATOM 1451 N N . ILE A 1 196 ? 17.092 -7.993 -20.021 1.00 94.56 196 ILE A N 1
ATOM 1452 C CA . ILE A 1 196 ? 16.779 -6.616 -19.626 1.00 94.56 196 ILE A CA 1
ATOM 1453 C C . ILE A 1 196 ? 17.410 -6.274 -18.275 1.00 94.56 196 ILE A C 1
ATOM 1455 O O . ILE A 1 196 ? 18.035 -5.224 -18.139 1.00 94.56 196 ILE A O 1
ATOM 1459 N N . ALA A 1 197 ? 17.316 -7.170 -17.292 1.00 94.06 197 ALA A N 1
ATOM 1460 C CA . ALA A 1 197 ? 17.858 -6.960 -15.955 1.00 94.06 197 ALA A CA 1
ATOM 1461 C C . ALA A 1 197 ? 19.374 -6.700 -15.975 1.00 94.06 197 ALA A C 1
ATOM 1463 O O . ALA A 1 197 ? 19.848 -5.814 -15.275 1.00 94.06 197 ALA A O 1
ATOM 1464 N N . ARG A 1 198 ? 20.136 -7.405 -16.826 1.00 95.31 198 ARG A N 1
ATOM 1465 C CA . ARG A 1 198 ? 21.593 -7.196 -16.972 1.00 95.31 198 ARG A CA 1
ATOM 1466 C C . ARG A 1 198 ? 21.966 -5.838 -17.567 1.00 95.31 198 ARG A C 1
ATOM 1468 O O . ARG A 1 198 ? 23.100 -5.406 -17.400 1.00 95.31 198 ARG A O 1
ATOM 1475 N N . GLN A 1 199 ? 21.048 -5.213 -18.297 1.00 93.31 199 GLN A N 1
ATOM 1476 C CA . GLN A 1 199 ? 21.246 -3.920 -18.955 1.00 93.31 199 GLN A CA 1
ATOM 1477 C C . GLN A 1 199 ? 20.628 -2.764 -18.155 1.00 93.31 199 GLN A C 1
ATOM 1479 O O . GLN A 1 199 ? 20.799 -1.605 -18.521 1.00 93.31 199 GLN A O 1
ATOM 1484 N N . SER A 1 200 ? 19.897 -3.074 -17.083 1.00 94.00 200 SER A N 1
ATOM 1485 C CA . SER A 1 200 ? 19.194 -2.092 -16.262 1.00 94.00 200 SER A CA 1
ATOM 1486 C C . SER A 1 200 ? 20.097 -1.572 -15.151 1.00 94.00 200 SER A C 1
ATOM 1488 O O . SER A 1 200 ? 20.883 -2.317 -14.569 1.00 94.00 200 SER A O 1
ATOM 1490 N N . GLY A 1 201 ? 19.957 -0.288 -14.830 1.00 92.00 201 GLY A N 1
ATOM 1491 C CA . GLY A 1 201 ? 20.667 0.327 -13.708 1.00 92.00 201 GLY A CA 1
ATOM 1492 C C . GLY A 1 201 ? 20.036 0.001 -12.349 1.00 92.00 201 GLY A C 1
ATOM 1493 O O . GLY A 1 201 ? 20.679 0.170 -11.317 1.00 92.00 201 GLY A O 1
ATOM 1494 N N . LEU A 1 202 ? 18.795 -0.495 -12.353 1.00 93.62 202 LEU A N 1
ATOM 1495 C CA . LEU A 1 202 ? 18.091 -1.008 -11.183 1.00 93.62 202 LEU A CA 1
ATOM 1496 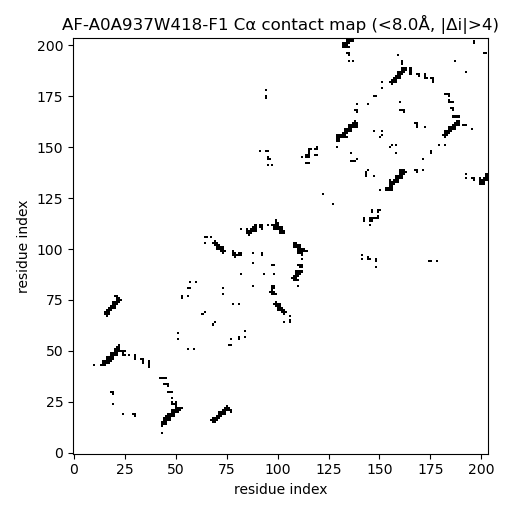C C . LEU A 1 202 ? 17.223 -2.209 -11.581 1.00 93.62 202 LEU A C 1
ATOM 1498 O O . LEU A 1 202 ? 16.553 -2.186 -12.615 1.00 93.62 202 LEU A O 1
ATOM 1502 N N . VAL A 1 203 ? 17.223 -3.247 -10.747 1.00 95.12 203 VAL A N 1
ATOM 1503 C CA . VAL A 1 203 ? 16.323 -4.399 -10.869 1.00 95.12 203 VAL A CA 1
ATOM 1504 C C . VAL A 1 203 ? 15.548 -4.521 -9.568 1.00 95.12 203 VAL A C 1
ATOM 1506 O O . VAL A 1 203 ? 16.157 -4.522 -8.496 1.00 95.12 203 VAL A O 1
ATOM 1509 N N . VAL A 1 204 ? 14.225 -4.603 -9.679 1.00 93.25 204 VAL A N 1
ATOM 1510 C CA . VAL A 1 204 ? 13.285 -4.724 -8.559 1.00 93.25 204 VAL A CA 1
ATOM 1511 C C . VAL A 1 204 ? 12.440 -5.969 -8.737 1.00 93.25 204 VAL A C 1
ATOM 1513 O O . VAL A 1 204 ? 11.857 -6.114 -9.833 1.00 93.25 204 VAL A O 1
#

Sequence (204 aa):
MTSPEGRPQSISGTTRLYGIMGHPITHSLSPMMQTFAFQQHRMDCVYMPFPVLPEHLGTAVAGAIALGVHGFNVTIPHKETIMAYLDDIAPAARAIGAVNTVHVQGGHTMGYNTDGEGFLQPLQALHLPFTSLTTCLLGAGGAARAVAVALLQAGCPDLVIANRTYDRAAQLAATLQEHFPQTHVRVVPFAEAASIARQSGLVV

pLDDT: mean 92.57, std 10.67, range [36.72, 98.69]